Protein AF-A0A2S0K0D0-F1 (afdb_monomer)

Secondary structure (DSSP, 8-state):
-HHHHHHHHHHHHHHHHHHHHHHHHHHHH----------EEEEEESSEEETTTTEEEESS-EEEEPP--SSSEEEEEEEEESTT-EEEEEETT---STT--S-GGGEEEEETTEEEESSS--EE-SPPPPTT-EEEEEEETTTTEEEEEETTEEEEEEES-HHHH--S-EEEEEE--S-TTS-EEEEEE-STTT-SS--TT-EE-------------------------------EEEEETTEEEEE-TTS-EEEEE--TTSTT-SSS---B-GGGPEEP--SS-EEEEEE-SSEEEEEETTS-EEEEE--TT-SS-SS--SS-EEPP-SS-THHHHTT-

Organism: Lysinibacillus sphaericus (NCBI:txid1421)

InterPro domains:
  IPR000408 Regulator of chromosome condensation, RCC1 [PF00415] (250-273)
  IPR000408 Regulator of chromosome condensation, RCC1 [PS50012] (251-302)
  IPR001870 B30.2/SPRY domain [PS50188] (1-188)
  IPR003877 SPRY domain [PF00622] (74-172)
  IPR009091 Regulator of chromosome condensation 1/beta-lactamase-inhibitor protein II [G3DSA:2.130.10.30] (212-336)
  IPR009091 Regulator of chromosome condensation 1/beta-lactamase-inhibitor protein II [SSF50985] (233-313)
  IPR013320 Concanavalin A-like lectin/glucanase domain superfamily [SSF49899] (34-165)
  IPR043136 B30.2/SPRY domain superfamily [G3DSA:2.60.120.920] (34-211)
  IPR051553 Ran GTPase-activating [PTHR45982] (217-313)

Foldseek 3Di:
DVVVVVVVVVVVVVVVVVVVVVVVVVVVVPPPPPFPDWAFDPVPADFDADDRRQKTKFAAWKTWTPAFALAFKAKKKKQKDAQFKKKWKFFPPFDTDAADRVCFLGIWIDGQQWIDTSVDHIDRQGHGDDSLWMKMWIAHSHQLWIWIAILLHTSDTPDSPNCVSYVHGMTIMMAGHNGRVGMIMMGMDQDPVRDANQDPRHHRTHHPPPDPDDDDDDDDDDDDDDDDDDDPFDWDWDDEQQKIWIQTSQQWIKIAGAQCFLQRQRQDRDHGDPVRIGIADDPARFPDWDDDHFKIWTQGPVRWIWMAGHCPVVPQHPDHHNHTDTRDDPDDCVVVVVPD

Sequence (340 aa):
MKNIIKAFLVLTIVLLSFNINIFNNIEAKAATVEQQKITFDPTQGNLSLTNENMTVSGGNGIRILNSFKQTGKWYVEFKMELSHSRIGLAQEGITFGVGHSTNKDNFWFYKNGTIGGGALPGRKYSDPIKDTDIVGMLLDLDEGKVEFSINGVSQGVVTTELKSLFTKQIYIYAGGGSSSSNTSRVTAYVDREELNYLPEGYSPLSENDNNTGGGEAGGGEPGNGDSEGGSTNKVKLFSGNNALYKLDENGNVFAWGNNSYGQLGLGDTENRSLSTKGKVAIFEPVSDLIIGERFVIALCKSGNVYAWGDNTSKLFSDSGGIIPIPIQFDEGIGAIIKAE

Mean predicted aligned error: 16.66 Å

pLDDT: mean 76.37, std 19.63, range [25.22, 98.31]

Nearest PDB structures (foldseek):
  8ux1-assembly1_L  TM=7.850E-01  e=1.268E-05  Homo sapiens
  7m6a-assembly1_A  TM=6.681E-01  e=1.247E-06  Oryctolagus cuniculus
  8vjj-assembly1_C  TM=5.678E-01  e=2.027E-06  Mus musculus
  1i2m-assembly2_D  TM=3.385E-01  e=4.803E-06  Homo sapiens
  3mvd-assembly1_K  TM=3.196E-01  e=2.027E-06  Drosophila melanogaster

Radius of gyration: 25.52 Å; Cα contacts (8 Å, |Δi|>4): 746; chains: 1; bounding box: 91×48×59 Å

Solvent-accessible surface area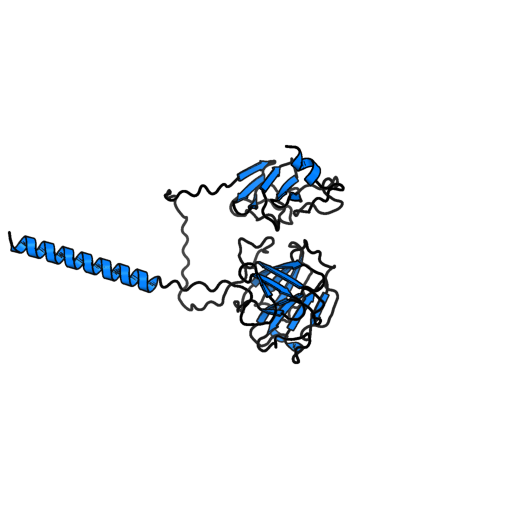 (backbone atoms only — not comparable to full-atom values): 18701 Å² total; per-residue (Å²): 110,74,67,59,55,50,51,51,52,50,52,52,50,52,53,53,54,51,50,51,55,49,50,52,51,47,53,66,67,58,59,70,76,72,74,80,72,86,29,42,35,89,86,47,48,74,48,49,67,40,76,91,30,32,27,41,35,40,23,42,21,34,32,32,40,50,79,48,46,85,59,49,41,32,32,39,36,29,41,44,30,59,95,36,21,32,37,35,46,34,28,72,87,65,63,72,48,64,65,57,47,94,60,42,50,41,27,33,36,42,40,67,22,29,34,26,49,52,52,35,76,72,42,83,59,50,72,71,68,50,67,86,39,37,40,32,43,42,38,31,50,74,69,17,31,35,32,41,20,53,67,63,43,74,54,55,78,76,44,63,52,46,64,79,56,40,90,54,61,66,33,49,34,38,30,26,40,64,39,68,89,35,51,13,31,36,33,58,34,45,49,71,90,68,44,54,57,79,52,88,91,47,38,50,58,49,63,58,81,90,64,94,73,81,90,79,90,79,88,78,85,86,79,89,82,86,89,88,81,94,68,84,76,63,63,48,77,49,72,43,68,70,23,39,36,39,35,42,78,78,18,50,41,32,24,27,27,49,9,86,49,7,41,46,16,69,63,47,51,70,64,28,47,84,94,60,49,43,45,35,60,63,100,55,41,40,71,48,77,47,72,44,80,48,27,34,37,38,37,27,73,88,70,54,38,30,35,22,4,61,33,91,82,42,78,75,42,97,71,77,17,28,35,56,38,78,51,84,63,102,59,68,62,72,68,67,70,67,74,118

Structure (mmCIF, N/CA/C/O backbone):
data_AF-A0A2S0K0D0-F1
#
_entry.id   AF-A0A2S0K0D0-F1
#
loop_
_atom_site.group_PDB
_atom_site.id
_atom_site.type_symbol
_atom_site.label_atom_id
_atom_site.label_alt_id
_atom_site.label_comp_id
_atom_site.label_asym_id
_atom_site.label_entity_id
_atom_site.label_seq_id
_atom_site.pdbx_PDB_ins_code
_atom_site.Cartn_x
_atom_site.Cartn_y
_atom_site.Cartn_z
_atom_site.occupancy
_atom_site.B_iso_or_equiv
_atom_site.auth_seq_id
_atom_site.auth_comp_id
_atom_site.auth_asym_id
_atom_site.auth_atom_id
_atom_site.pdbx_PDB_model_num
ATOM 1 N N . MET A 1 1 ? -66.878 28.202 -22.269 1.00 50.03 1 MET A N 1
ATOM 2 C CA . MET A 1 1 ? -65.494 28.735 -22.246 1.00 50.03 1 MET A CA 1
ATOM 3 C C . MET A 1 1 ? -64.912 28.878 -20.834 1.00 50.03 1 MET A C 1
ATOM 5 O O . MET A 1 1 ? -63.910 28.233 -20.566 1.00 50.03 1 MET A O 1
ATOM 9 N N . LYS A 1 2 ? -65.542 29.611 -19.894 1.00 47.84 2 LYS A N 1
ATOM 10 C CA . LYS A 1 2 ? -65.021 29.790 -18.513 1.00 47.84 2 LYS A CA 1
ATOM 11 C C . LYS A 1 2 ? -64.751 28.487 -17.729 1.00 47.84 2 LYS A C 1
ATOM 13 O O . LYS A 1 2 ? -63.775 28.428 -16.991 1.00 47.84 2 LYS A O 1
ATOM 18 N N . ASN A 1 3 ? -65.563 27.441 -17.911 1.00 48.88 3 ASN A N 1
ATOM 19 C CA . ASN A 1 3 ? -65.385 26.170 -17.186 1.00 48.88 3 ASN A CA 1
ATOM 20 C C . ASN A 1 3 ? -64.226 25.314 -17.726 1.00 48.88 3 ASN A C 1
ATOM 22 O O . ASN A 1 3 ? -63.577 24.625 -16.950 1.00 48.88 3 ASN A O 1
ATOM 26 N N . ILE A 1 4 ? -63.920 25.411 -19.024 1.00 50.66 4 ILE A N 1
ATOM 27 C CA . ILE A 1 4 ? -62.790 24.697 -19.644 1.00 50.66 4 ILE A CA 1
ATOM 28 C C . ILE A 1 4 ? -61.468 25.324 -19.191 1.00 50.66 4 ILE A C 1
ATOM 30 O O . ILE A 1 4 ? -60.546 24.609 -18.824 1.00 50.66 4 ILE A O 1
ATOM 34 N N . ILE A 1 5 ? -61.407 26.658 -19.113 1.00 54.75 5 ILE A N 1
ATOM 35 C CA . ILE A 1 5 ? -60.220 27.376 -18.626 1.00 54.75 5 ILE A CA 1
ATOM 36 C C . ILE A 1 5 ? -59.959 27.061 -17.145 1.00 54.75 5 ILE A C 1
ATOM 38 O O . ILE A 1 5 ? -58.815 26.835 -16.769 1.00 54.75 5 ILE A O 1
ATOM 42 N N . LYS A 1 6 ? -61.005 26.968 -16.308 1.00 51.16 6 LYS A N 1
ATOM 43 C CA . LYS A 1 6 ? -60.857 26.545 -14.903 1.00 51.16 6 LYS A CA 1
ATOM 44 C C . LYS A 1 6 ? -60.364 25.103 -14.771 1.00 51.16 6 LYS A C 1
ATOM 46 O O . LYS A 1 6 ? -59.488 24.855 -13.954 1.00 51.16 6 LYS A O 1
ATOM 51 N N . ALA A 1 7 ? -60.890 24.176 -15.573 1.00 52.09 7 ALA A N 1
ATOM 52 C CA . ALA A 1 7 ? -60.436 22.785 -15.565 1.00 52.09 7 ALA A CA 1
ATOM 53 C C . ALA A 1 7 ? -58.966 22.662 -16.002 1.00 52.09 7 ALA A C 1
ATOM 55 O O . ALA A 1 7 ? -58.204 21.934 -15.373 1.00 52.09 7 ALA A O 1
ATOM 56 N N . PHE A 1 8 ? -58.553 23.433 -17.013 1.00 53.75 8 PHE A N 1
ATOM 57 C CA . PHE A 1 8 ? -57.164 23.467 -17.467 1.00 53.75 8 PHE A CA 1
ATOM 58 C C . PHE A 1 8 ? -56.236 24.043 -16.391 1.00 53.75 8 PHE A C 1
ATOM 60 O O . PHE A 1 8 ? -55.212 23.446 -16.092 1.00 53.75 8 PHE A O 1
ATOM 67 N N . LEU A 1 9 ? -56.629 25.142 -15.735 1.00 55.34 9 LEU A N 1
ATOM 68 C CA . LEU A 1 9 ? -55.828 25.764 -14.675 1.00 55.34 9 LEU A CA 1
ATOM 69 C C . LEU A 1 9 ? -55.650 24.839 -13.459 1.00 55.34 9 LEU A C 1
ATOM 71 O O . LEU A 1 9 ? -54.559 24.754 -12.905 1.00 55.34 9 LEU A O 1
ATOM 75 N N . VAL A 1 10 ? -56.710 24.125 -13.062 1.00 62.41 10 VAL A N 1
ATOM 76 C CA . VAL A 1 10 ? -56.653 23.149 -11.962 1.00 62.41 10 VAL A CA 1
ATOM 77 C C . VAL A 1 10 ? -55.743 21.978 -12.330 1.00 62.41 10 VAL A C 1
ATOM 79 O O . VAL A 1 10 ? -54.920 21.584 -11.511 1.00 62.41 10 VAL A O 1
ATOM 82 N N . LEU A 1 11 ? -55.820 21.469 -13.564 1.00 49.16 11 LEU A N 1
ATOM 83 C CA . LEU A 1 11 ? -54.949 20.388 -14.025 1.00 49.16 11 LEU A CA 1
ATOM 84 C C . LEU A 1 11 ? -53.472 20.816 -14.048 1.00 49.16 11 LEU A C 1
ATOM 86 O O . LEU A 1 11 ? -52.617 20.064 -13.587 1.00 49.16 11 LEU A O 1
ATOM 90 N N . THR A 1 12 ? -53.166 22.040 -14.492 1.00 54.00 12 THR A N 1
ATOM 91 C CA . THR A 1 12 ? -51.793 22.570 -14.485 1.00 54.00 12 THR A CA 1
ATOM 92 C C . THR A 1 12 ? -51.256 22.748 -13.063 1.00 54.00 12 THR A C 1
ATOM 94 O O . THR A 1 12 ? -50.108 22.404 -12.799 1.00 54.00 12 THR A O 1
ATOM 97 N N . ILE A 1 13 ? -52.081 23.229 -12.125 1.00 58.53 13 ILE A N 1
ATOM 98 C CA . ILE A 1 13 ? -51.692 23.385 -10.712 1.00 58.53 13 ILE A CA 1
ATOM 99 C C . ILE A 1 13 ? -51.463 22.019 -10.050 1.00 58.53 13 ILE A C 1
ATOM 101 O O . ILE A 1 13 ? -50.498 21.864 -9.302 1.00 58.53 13 ILE A O 1
ATOM 105 N N . VAL A 1 14 ? -52.295 21.015 -10.347 1.00 58.94 14 VAL A N 1
ATOM 106 C CA . VAL A 1 14 ? -52.123 19.641 -9.841 1.00 58.94 14 VAL A CA 1
ATOM 107 C C . VAL A 1 14 ? -50.844 19.008 -10.396 1.00 58.94 14 VAL A C 1
ATOM 109 O O . VAL A 1 14 ? -50.095 18.405 -9.637 1.00 58.94 14 VAL A O 1
ATOM 112 N N . LEU A 1 15 ? -50.534 19.204 -11.681 1.00 47.53 15 LEU A N 1
ATOM 113 C CA . LEU A 1 15 ? -49.294 18.705 -12.290 1.00 47.53 15 LEU A CA 1
ATOM 114 C C . LEU A 1 15 ? -48.041 19.403 -11.730 1.00 47.53 15 LEU A C 1
ATOM 116 O O . LEU A 1 15 ? -47.041 18.742 -11.458 1.00 47.53 15 LEU A O 1
ATOM 120 N N . LEU A 1 16 ? -48.102 20.718 -11.490 1.00 47.12 16 LEU A N 1
ATOM 121 C CA . LEU A 1 16 ? -47.018 21.474 -10.848 1.00 47.12 16 LEU A CA 1
ATOM 122 C C . LEU A 1 16 ? -46.787 21.026 -9.398 1.00 47.12 16 LEU A C 1
ATOM 124 O O . LEU A 1 16 ? -45.644 20.847 -8.988 1.00 47.12 16 LEU A O 1
ATOM 128 N N . SER A 1 17 ? -47.853 20.789 -8.631 1.00 48.53 17 SER A N 1
ATOM 129 C CA . SER A 1 17 ? -47.747 20.330 -7.237 1.00 48.53 17 SER A CA 1
ATOM 130 C C . SER A 1 17 ? -47.323 18.861 -7.112 1.00 48.53 17 SER A C 1
ATOM 132 O O . SER A 1 17 ? -46.605 18.524 -6.171 1.00 48.53 17 SER A O 1
ATOM 134 N N . PHE A 1 18 ? -47.664 18.002 -8.082 1.00 46.75 18 PHE A N 1
ATOM 135 C CA . PHE A 1 18 ? -47.116 16.643 -8.174 1.00 46.75 18 PHE A CA 1
ATOM 136 C C . PHE A 1 18 ? -45.610 16.656 -8.463 1.00 46.75 18 PHE A C 1
ATOM 138 O O . PHE A 1 18 ? -44.858 15.951 -7.796 1.00 46.75 18 PHE A O 1
ATOM 145 N N . ASN A 1 19 ? -45.158 17.504 -9.393 1.00 44.81 19 ASN A N 1
ATOM 146 C CA . ASN A 1 19 ? -43.735 17.645 -9.702 1.00 44.81 19 ASN A CA 1
ATOM 147 C C . ASN A 1 19 ? -42.936 18.187 -8.510 1.00 44.81 19 ASN A C 1
ATOM 149 O O . ASN A 1 19 ? -41.884 17.643 -8.202 1.00 44.81 19 ASN A O 1
ATOM 153 N N . ILE A 1 20 ? -43.450 19.181 -7.778 1.00 51.47 20 ILE A N 1
ATOM 154 C CA . ILE A 1 20 ? -42.775 19.711 -6.578 1.00 51.47 20 ILE A CA 1
ATOM 155 C C . ILE A 1 20 ? -42.662 18.642 -5.478 1.00 51.47 20 ILE A C 1
ATOM 157 O O . ILE A 1 20 ? -41.619 18.531 -4.845 1.00 51.47 20 ILE A O 1
ATOM 161 N N . ASN A 1 21 ? -43.685 17.804 -5.272 1.00 46.78 21 ASN A N 1
ATOM 162 C CA . ASN A 1 21 ? -43.611 16.704 -4.299 1.00 46.78 21 ASN A CA 1
ATOM 163 C C . ASN A 1 21 ? -42.664 15.575 -4.723 1.00 46.78 21 ASN A C 1
ATOM 165 O O . ASN A 1 21 ? -42.081 14.917 -3.862 1.00 46.78 21 ASN A O 1
ATOM 169 N N . ILE A 1 22 ? -42.506 15.337 -6.027 1.00 48.97 22 ILE A N 1
ATOM 170 C CA . ILE A 1 22 ? -41.512 14.396 -6.553 1.00 48.97 22 ILE A CA 1
ATOM 171 C C . ILE A 1 22 ? -40.105 14.970 -6.359 1.00 48.97 22 ILE A C 1
ATOM 173 O O . ILE A 1 22 ? -39.256 14.270 -5.824 1.00 48.97 22 ILE A O 1
ATOM 177 N N . PHE A 1 23 ? -39.876 16.245 -6.686 1.00 43.16 23 PHE A N 1
ATOM 178 C CA . PHE A 1 23 ? -38.587 16.912 -6.468 1.00 43.16 23 PHE A CA 1
ATOM 179 C C . PHE A 1 23 ? -38.209 16.987 -4.986 1.00 43.16 23 PHE A C 1
ATOM 181 O O . PHE A 1 23 ? -37.100 16.605 -4.638 1.00 43.16 23 PHE A O 1
ATOM 188 N N . ASN A 1 24 ? -39.138 17.341 -4.096 1.00 44.88 24 ASN A N 1
ATOM 189 C CA . ASN A 1 24 ? -38.874 17.359 -2.655 1.00 44.88 24 ASN A CA 1
ATOM 190 C C . ASN A 1 24 ? -38.632 15.951 -2.085 1.00 44.88 24 ASN A C 1
ATOM 192 O O . ASN A 1 24 ? -37.839 15.801 -1.163 1.00 44.88 24 ASN A O 1
ATOM 196 N N . ASN A 1 25 ? -39.274 14.903 -2.622 1.00 45.81 25 ASN A N 1
ATOM 197 C CA . ASN A 1 25 ? -38.973 13.518 -2.233 1.00 45.81 25 ASN A CA 1
ATOM 198 C C . ASN A 1 25 ? -37.649 13.011 -2.816 1.00 45.81 25 ASN A C 1
ATOM 200 O O . ASN A 1 25 ? -37.027 12.146 -2.206 1.00 45.81 25 ASN A O 1
ATOM 204 N N . ILE A 1 26 ? -37.222 13.521 -3.974 1.00 43.88 26 ILE A N 1
ATOM 205 C CA . ILE A 1 26 ? -35.909 13.230 -4.556 1.00 43.88 26 ILE A CA 1
ATOM 206 C C . ILE A 1 26 ? -34.822 13.952 -3.758 1.00 43.88 26 ILE A C 1
ATOM 208 O O . ILE A 1 26 ? -33.859 13.301 -3.393 1.00 43.88 26 ILE A O 1
ATOM 212 N N . GLU A 1 27 ? -34.995 15.225 -3.390 1.00 43.28 27 GLU A N 1
ATOM 213 C CA . GLU A 1 27 ? -34.057 15.953 -2.519 1.00 43.28 27 GLU A CA 1
ATOM 214 C C . GLU A 1 27 ? -34.029 15.384 -1.091 1.00 43.28 27 GLU A C 1
ATOM 216 O O . GLU A 1 27 ? -32.958 15.264 -0.505 1.00 43.28 27 GLU A O 1
ATOM 221 N N . ALA A 1 28 ? -35.164 14.926 -0.547 1.00 41.59 28 ALA A N 1
ATOM 222 C CA . ALA A 1 28 ? -35.204 14.257 0.758 1.00 41.59 28 ALA A CA 1
ATOM 223 C C . ALA A 1 28 ? -34.639 12.821 0.731 1.00 41.59 28 ALA A C 1
ATOM 225 O O . ALA A 1 28 ? -34.154 12.344 1.756 1.00 41.59 28 ALA A O 1
ATOM 226 N N . LYS A 1 29 ? -34.665 12.127 -0.420 1.00 38.72 29 LYS A N 1
ATOM 227 C CA . LYS A 1 29 ? -33.938 10.855 -0.636 1.00 38.72 29 LYS A CA 1
ATOM 228 C C . LYS A 1 29 ? -32.487 11.048 -1.082 1.00 38.72 29 LYS A C 1
ATOM 230 O O . LYS A 1 29 ? -31.706 10.111 -0.966 1.00 38.72 29 LYS A O 1
ATOM 235 N N . ALA A 1 30 ? -32.134 12.238 -1.554 1.00 36.38 30 ALA A N 1
ATOM 236 C CA . ALA A 1 30 ? -30.781 12.684 -1.861 1.00 36.38 30 ALA A CA 1
ATOM 237 C C . ALA A 1 30 ? -30.193 13.520 -0.714 1.00 36.38 30 ALA A C 1
ATOM 239 O O . ALA A 1 30 ? -29.296 14.333 -0.925 1.00 36.38 30 ALA A O 1
ATOM 240 N N . ALA A 1 31 ? -30.643 13.279 0.524 1.00 37.53 31 ALA A N 1
ATOM 241 C CA . ALA A 1 31 ? -29.746 13.394 1.660 1.00 37.53 31 ALA A CA 1
ATOM 242 C C . ALA A 1 31 ? -28.672 12.321 1.457 1.00 37.53 31 ALA A C 1
ATOM 244 O O . ALA A 1 31 ? -28.837 11.168 1.854 1.00 37.53 31 ALA A O 1
ATOM 245 N N . THR A 1 32 ? -27.629 12.692 0.718 1.00 37.09 32 THR A N 1
ATOM 246 C CA . THR A 1 32 ? -26.439 11.894 0.472 1.00 37.09 32 THR A CA 1
ATOM 247 C C . THR A 1 32 ? -25.970 11.381 1.825 1.00 37.09 32 THR A C 1
ATOM 249 O O . THR A 1 32 ? -25.510 12.156 2.662 1.00 37.09 32 THR A O 1
ATOM 252 N N . VAL A 1 33 ? -26.136 10.082 2.076 1.00 40.84 33 VAL A N 1
ATOM 253 C CA . VAL A 1 33 ? -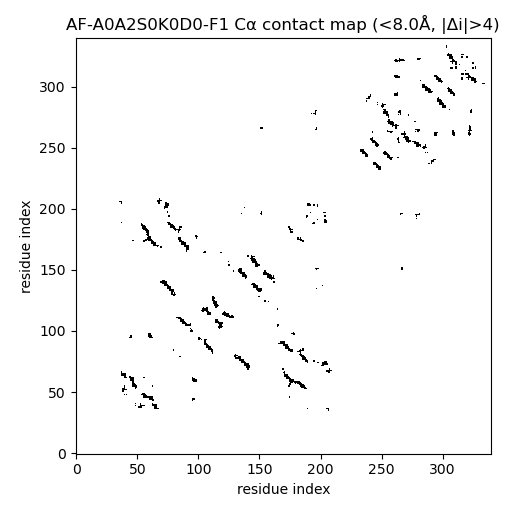25.307 9.414 3.072 1.00 40.84 33 VAL A CA 1
ATOM 254 C C . VAL A 1 33 ? -23.915 9.523 2.480 1.00 40.84 33 VAL A C 1
ATOM 256 O O . VAL A 1 33 ? -23.586 8.812 1.534 1.00 40.84 33 VAL A O 1
ATOM 259 N N . GLU A 1 34 ? -23.170 10.532 2.919 1.00 41.94 34 GLU A N 1
ATOM 260 C CA . GLU A 1 34 ? -21.769 10.695 2.576 1.00 41.94 34 GLU A CA 1
ATOM 261 C C . GLU A 1 34 ? -21.095 9.391 3.005 1.00 41.94 34 GLU A C 1
ATOM 263 O O . GLU A 1 34 ? -21.041 9.073 4.194 1.00 41.94 34 GLU A O 1
ATOM 268 N N . GLN A 1 35 ? -20.733 8.567 2.021 1.00 49.47 35 GLN A N 1
ATOM 269 C CA . GLN A 1 35 ? -20.056 7.303 2.261 1.00 49.47 35 GLN A CA 1
ATOM 270 C C . GLN A 1 35 ? -18.783 7.642 3.041 1.00 49.47 35 GLN A C 1
ATOM 272 O O . GLN A 1 35 ? -18.028 8.532 2.634 1.00 49.47 35 GLN A O 1
ATOM 277 N N . GLN A 1 36 ? -18.626 7.065 4.230 1.00 60.44 36 GLN A N 1
ATOM 278 C CA . GLN A 1 36 ? -17.673 7.558 5.212 1.00 60.44 36 GLN A CA 1
ATOM 279 C C . GLN A 1 36 ? -16.258 7.105 4.834 1.00 60.44 36 GLN A C 1
ATOM 281 O O . GLN A 1 36 ? -15.747 6.137 5.392 1.00 60.44 36 GLN A O 1
ATOM 286 N N . LYS A 1 37 ? -15.617 7.851 3.920 1.00 76.75 37 LYS A N 1
ATOM 287 C CA . LYS A 1 37 ? -14.270 7.595 3.377 1.00 76.75 37 LYS A CA 1
ATOM 288 C C . LYS A 1 37 ? -13.338 7.008 4.440 1.00 76.75 37 LYS A C 1
ATOM 290 O O . LYS A 1 37 ? -13.192 7.565 5.534 1.00 76.75 37 LYS A O 1
ATOM 295 N N . ILE A 1 38 ? -12.690 5.887 4.120 1.00 88.56 38 ILE A N 1
ATOM 296 C CA . ILE A 1 38 ? -11.718 5.275 5.025 1.00 88.56 38 ILE A CA 1
ATOM 297 C C . ILE A 1 38 ? -10.498 6.184 5.130 1.00 88.56 38 ILE A C 1
ATOM 299 O O . ILE A 1 38 ? -9.754 6.352 4.170 1.00 88.56 38 ILE A O 1
ATOM 303 N N . THR A 1 39 ? -10.281 6.759 6.310 1.00 92.00 39 THR A N 1
ATOM 304 C CA . THR A 1 39 ? -9.125 7.612 6.609 1.00 92.00 39 THR A CA 1
ATOM 305 C C . THR A 1 39 ? -8.604 7.324 8.008 1.00 92.00 39 THR A C 1
ATOM 307 O O . THR A 1 39 ? -9.273 6.669 8.814 1.00 92.00 39 THR A O 1
ATOM 310 N N . PHE A 1 40 ? -7.425 7.850 8.351 1.00 92.00 40 PHE A N 1
ATOM 311 C CA . PHE A 1 40 ? -7.005 7.861 9.749 1.00 92.00 40 PHE A CA 1
ATOM 312 C C . PHE A 1 40 ? -7.954 8.738 10.570 1.00 92.00 40 PHE A C 1
ATOM 314 O O . PHE A 1 40 ? -8.263 9.865 10.182 1.00 92.00 40 PHE A O 1
ATOM 321 N N . ASP A 1 41 ? -8.427 8.213 11.698 1.00 87.94 41 ASP A N 1
ATOM 322 C CA . ASP A 1 41 ? -9.403 8.886 12.549 1.00 87.94 41 ASP A CA 1
ATOM 323 C C . ASP A 1 41 ? -8.739 10.080 13.272 1.00 87.94 41 ASP A C 1
ATOM 325 O O . ASP A 1 41 ? -7.817 9.889 14.080 1.00 87.94 41 ASP A O 1
ATOM 329 N N . PRO A 1 42 ? -9.182 11.328 13.020 1.00 86.50 42 PRO A N 1
ATOM 330 C CA . PRO A 1 42 ? -8.608 12.511 13.659 1.00 86.50 42 PRO A CA 1
ATOM 331 C C . PRO A 1 42 ? -8.891 12.577 15.166 1.00 86.50 42 PRO A C 1
ATOM 333 O O . PRO A 1 42 ? -8.171 13.261 15.897 1.00 86.50 42 PRO A O 1
ATOM 336 N N . THR A 1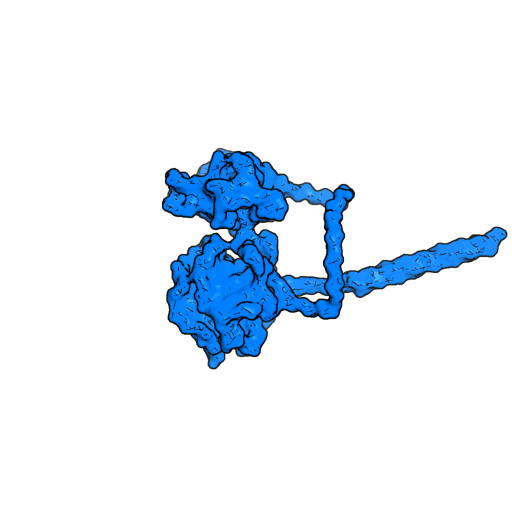 43 ? -9.903 11.855 15.648 1.00 83.25 43 THR A N 1
ATOM 337 C CA . THR A 1 43 ? -10.313 11.821 17.057 1.00 83.25 43 THR A CA 1
ATOM 338 C C . THR A 1 43 ? -9.585 10.748 17.868 1.00 83.25 43 THR A C 1
ATOM 340 O O . THR A 1 43 ? -9.496 10.865 19.089 1.00 83.25 43 THR A O 1
ATOM 343 N N . GLN A 1 44 ? -9.010 9.732 17.214 1.00 78.06 44 GLN A N 1
ATOM 344 C CA . GLN A 1 44 ? -8.345 8.601 17.872 1.00 78.06 44 GLN A CA 1
ATOM 345 C C . GLN A 1 44 ? -6.837 8.638 17.620 1.00 78.06 44 GLN A C 1
ATOM 347 O O . GLN A 1 44 ? -6.378 8.511 16.487 1.00 78.06 44 GLN A O 1
ATOM 352 N N . GLY A 1 45 ? -6.037 8.835 18.670 1.00 77.50 45 GLY A N 1
ATOM 353 C CA . GLY A 1 45 ? -4.577 8.946 18.570 1.00 77.50 45 GLY A CA 1
ATOM 354 C C . GLY A 1 45 ? -4.018 10.326 18.926 1.00 77.50 45 GLY A C 1
ATOM 355 O O . GLY A 1 45 ? -4.739 11.227 19.354 1.00 77.50 45 GLY A O 1
ATOM 356 N N . ASN A 1 46 ? -2.719 10.515 18.696 1.00 80.12 46 ASN A N 1
ATOM 357 C CA . ASN A 1 46 ? -2.010 11.752 19.053 1.00 80.12 46 ASN A CA 1
ATOM 358 C C . ASN A 1 46 ? -1.016 12.257 17.987 1.00 80.12 46 ASN A C 1
ATOM 360 O O . ASN A 1 46 ? -0.349 13.262 18.217 1.00 80.12 46 ASN A O 1
ATOM 364 N N . LEU A 1 47 ? -0.895 11.577 16.842 1.00 87.19 47 LEU A N 1
ATOM 365 C CA . LEU A 1 47 ? 0.015 11.978 15.760 1.00 87.19 47 LEU A CA 1
ATOM 366 C C . LEU A 1 47 ? -0.633 12.962 14.778 1.00 87.19 47 LEU A C 1
ATOM 368 O O . LEU A 1 47 ? -1.855 13.025 14.664 1.00 87.19 47 LEU A O 1
ATOM 372 N N . SER A 1 48 ? 0.171 13.735 14.057 1.00 90.88 48 SER A N 1
ATOM 373 C CA . SER A 1 48 ? -0.328 14.699 13.074 1.00 90.88 48 SER A CA 1
ATOM 374 C C . SER A 1 48 ? -0.889 13.992 11.842 1.00 90.88 48 SER A C 1
ATOM 376 O O . SER A 1 48 ? -0.349 12.967 11.422 1.00 90.88 48 SER A O 1
ATOM 378 N N . LEU A 1 49 ? -1.940 14.568 11.255 1.00 92.31 49 LEU A N 1
ATOM 379 C CA . LEU A 1 49 ? -2.577 14.092 10.029 1.00 92.31 49 LEU A CA 1
ATOM 380 C C . LEU A 1 49 ? -2.433 15.131 8.913 1.00 92.31 49 LEU A C 1
ATOM 382 O O . LEU A 1 49 ? -2.645 16.321 9.136 1.00 92.31 49 LEU A O 1
ATOM 386 N N . THR A 1 50 ? -2.066 14.678 7.717 1.00 89.69 50 THR A N 1
ATOM 387 C CA . THR A 1 50 ? -2.042 15.479 6.482 1.00 89.69 50 THR A CA 1
ATOM 388 C C . THR A 1 50 ? -2.612 14.662 5.323 1.00 89.69 50 THR A C 1
ATOM 390 O O . THR A 1 50 ? -2.957 13.496 5.513 1.00 89.69 50 THR A O 1
ATOM 393 N N . ASN A 1 51 ? -2.686 15.254 4.124 1.00 86.25 51 ASN A N 1
ATOM 394 C CA . ASN A 1 51 ? -3.192 14.592 2.914 1.00 86.25 51 ASN A CA 1
ATOM 395 C C . ASN A 1 51 ? -4.595 14.000 3.130 1.00 86.25 51 ASN A C 1
ATOM 397 O O . ASN A 1 51 ? -4.766 12.790 3.074 1.00 86.25 51 ASN A O 1
ATOM 401 N N . GLU A 1 52 ? -5.561 14.845 3.511 1.00 87.56 52 GLU A N 1
ATOM 402 C CA . GLU A 1 52 ? -6.941 14.412 3.802 1.00 87.56 52 GLU A CA 1
ATOM 403 C C . GLU A 1 52 ? -7.030 13.276 4.836 1.00 87.56 52 GLU A C 1
ATOM 405 O O . GLU A 1 52 ? -7.833 12.359 4.715 1.00 87.56 52 GLU A O 1
ATOM 410 N N . ASN A 1 53 ? -6.182 13.328 5.867 1.00 91.38 53 ASN A N 1
ATOM 411 C CA . ASN A 1 53 ? -6.074 12.294 6.897 1.00 91.38 53 ASN A CA 1
ATOM 412 C C . ASN A 1 53 ? -5.581 10.928 6.386 1.00 91.38 53 ASN A C 1
ATOM 414 O O . ASN A 1 53 ? -5.811 9.920 7.048 1.00 91.38 53 ASN A O 1
ATOM 418 N N . MET A 1 54 ? -4.856 10.881 5.265 1.00 94.38 54 MET A N 1
ATOM 419 C CA . MET A 1 54 ? -4.218 9.659 4.751 1.00 94.38 54 MET A CA 1
ATOM 420 C C . MET A 1 54 ? -2.734 9.549 5.102 1.00 94.38 54 MET A C 1
ATOM 422 O O . MET A 1 54 ? -2.155 8.472 4.974 1.00 94.38 54 MET A O 1
ATOM 426 N N . THR A 1 55 ? -2.110 10.625 5.590 1.00 95.06 55 THR A N 1
ATOM 427 C CA . THR A 1 55 ? -0.714 10.614 6.049 1.00 95.06 55 THR A CA 1
ATOM 428 C C . THR A 1 55 ? -0.628 10.883 7.545 1.00 95.06 55 THR A C 1
ATOM 430 O O . THR A 1 55 ? -1.045 11.937 8.020 1.00 95.06 55 THR A O 1
ATOM 433 N N . VAL A 1 56 ? -0.011 9.959 8.278 1.00 93.75 56 VAL A N 1
ATOM 434 C CA . VAL A 1 56 ? 0.302 10.064 9.707 1.00 93.75 56 VAL A CA 1
ATOM 435 C C . VAL A 1 56 ? 1.759 10.465 9.869 1.00 93.75 56 VAL A C 1
ATOM 437 O O . VAL A 1 56 ? 2.634 9.854 9.260 1.00 93.75 56 VAL A O 1
ATOM 440 N N . SER A 1 57 ? 2.052 11.451 10.718 1.00 92.62 57 SER A N 1
ATOM 441 C CA . SER A 1 57 ? 3.434 11.820 11.042 1.00 92.62 57 SER A CA 1
ATOM 442 C C . SER A 1 57 ? 3.632 12.240 12.497 1.00 92.62 57 SER A C 1
ATOM 444 O O . SER A 1 57 ? 2.742 12.798 13.139 1.00 92.62 57 SER A O 1
ATOM 446 N N . GLY A 1 58 ? 4.823 11.973 13.032 1.00 87.81 58 GLY A N 1
ATOM 447 C CA . GLY A 1 58 ? 5.224 12.425 14.363 1.00 87.81 58 GLY A CA 1
ATOM 448 C C . GLY A 1 58 ? 6.118 11.438 15.106 1.00 87.81 58 GLY A C 1
ATOM 449 O O . GLY A 1 58 ? 6.586 10.452 14.540 1.00 87.81 58 GLY A O 1
ATOM 450 N N . GLY A 1 59 ? 6.389 11.755 16.373 1.00 82.94 59 GLY A N 1
ATOM 451 C CA . GLY A 1 59 ? 7.329 11.022 17.217 1.00 82.94 59 GLY A CA 1
ATOM 452 C C . GLY A 1 59 ? 6.750 9.724 17.787 1.00 82.94 59 GLY A C 1
ATOM 453 O O . GLY A 1 59 ? 6.870 8.637 17.229 1.00 82.94 59 GLY A O 1
ATOM 454 N N . ASN A 1 60 ? 6.100 9.861 18.942 1.00 83.31 60 ASN A N 1
ATOM 455 C CA . ASN A 1 60 ? 5.560 8.744 19.704 1.00 83.31 60 ASN A CA 1
ATOM 456 C C . ASN A 1 60 ? 4.038 8.717 19.646 1.00 83.31 60 ASN A C 1
ATOM 458 O O . ASN A 1 60 ? 3.395 9.694 20.036 1.00 83.31 60 ASN A O 1
ATOM 462 N N . GLY A 1 61 ? 3.475 7.600 19.199 1.00 82.69 61 GLY A N 1
ATOM 463 C CA . GLY A 1 61 ? 2.036 7.445 19.073 1.00 82.69 61 GLY A CA 1
ATOM 464 C C . GLY A 1 61 ? 1.627 6.623 17.868 1.00 82.69 61 GLY A C 1
ATOM 465 O O . GLY A 1 61 ? 2.469 6.156 17.100 1.00 82.69 61 GLY A O 1
ATOM 466 N N . ILE A 1 62 ? 0.317 6.484 17.705 1.00 86.69 62 ILE A N 1
ATOM 467 C CA . ILE A 1 62 ? -0.311 5.871 16.537 1.00 86.69 62 ILE A CA 1
ATOM 468 C C . ILE A 1 62 ? -1.584 6.638 16.171 1.00 86.69 62 ILE A C 1
ATOM 470 O O . ILE A 1 62 ? -2.124 7.400 16.979 1.00 86.69 62 ILE A O 1
ATOM 474 N N . ARG A 1 63 ? -2.063 6.394 14.958 1.00 89.94 63 ARG A N 1
ATOM 475 C CA . ARG A 1 63 ? -3.417 6.680 14.482 1.00 89.94 63 ARG A CA 1
ATOM 476 C C . ARG A 1 63 ? -3.996 5.391 13.925 1.00 89.94 63 ARG A C 1
ATOM 478 O O . ARG A 1 63 ? -3.260 4.613 13.318 1.00 89.94 63 ARG A O 1
ATOM 485 N N . ILE A 1 64 ? -5.287 5.176 14.125 1.00 90.44 64 ILE A N 1
ATOM 486 C CA . ILE A 1 64 ? -6.021 4.059 13.524 1.00 90.44 64 ILE A CA 1
ATOM 487 C C . ILE A 1 64 ? -6.799 4.557 12.314 1.00 90.44 64 ILE A C 1
ATOM 489 O O . ILE A 1 64 ? -7.272 5.692 12.320 1.00 90.44 64 ILE A O 1
ATOM 493 N N . LEU A 1 65 ? -6.917 3.726 11.283 1.00 90.62 65 LEU A N 1
ATOM 494 C CA . LEU A 1 65 ? -7.970 3.910 10.293 1.00 90.62 65 LEU A CA 1
ATOM 495 C C . LEU A 1 65 ? -9.327 3.761 10.994 1.00 90.62 65 LEU A C 1
ATOM 497 O O . LEU A 1 65 ? -9.450 3.002 11.965 1.00 90.62 65 LEU A O 1
ATOM 501 N N . ASN A 1 66 ? -10.333 4.489 10.514 1.00 83.94 66 ASN A N 1
ATOM 502 C CA . ASN A 1 66 ? -11.715 4.261 10.929 1.00 83.94 66 ASN A CA 1
ATOM 503 C C . ASN A 1 66 ? -12.147 2.803 10.639 1.00 83.94 66 ASN A C 1
ATOM 505 O O . ASN A 1 66 ? -11.455 2.029 9.971 1.00 83.94 66 ASN A O 1
ATOM 509 N N . SER A 1 67 ? -13.256 2.373 11.245 1.00 78.62 67 SER A N 1
ATOM 510 C CA . SER A 1 67 ? -13.670 0.967 11.200 1.00 78.62 67 SER A CA 1
ATOM 511 C C . SER A 1 67 ? -13.929 0.485 9.771 1.00 78.62 67 SER A C 1
ATOM 513 O O . SER A 1 67 ? -14.647 1.135 9.018 1.00 78.62 67 SER A O 1
ATOM 515 N N . PHE A 1 68 ? -13.433 -0.709 9.458 1.00 84.88 68 PHE A N 1
ATOM 516 C CA . PHE A 1 68 ? -13.654 -1.407 8.192 1.00 84.88 68 PHE A CA 1
ATOM 517 C C . PHE A 1 68 ? -14.368 -2.743 8.429 1.00 84.88 68 PHE A C 1
ATOM 519 O O . PHE A 1 68 ? -14.421 -3.237 9.565 1.00 84.88 68 PHE A O 1
ATOM 526 N N . LYS A 1 69 ? -14.888 -3.355 7.361 1.00 85.75 69 LYS A N 1
ATOM 527 C CA . LYS A 1 69 ? -15.614 -4.629 7.432 1.00 85.75 69 LYS A CA 1
ATOM 528 C C . LYS A 1 69 ? -14.757 -5.762 8.005 1.00 85.75 69 LYS A C 1
ATOM 530 O O . LYS A 1 69 ? -13.682 -6.070 7.504 1.00 85.75 69 LYS A O 1
ATOM 535 N N . GLN A 1 70 ? -15.261 -6.425 9.047 1.00 88.69 70 GLN A N 1
ATOM 536 C CA . GLN A 1 70 ? -14.523 -7.446 9.816 1.00 88.69 70 GLN A CA 1
ATOM 537 C C . GLN A 1 70 ? -14.607 -8.879 9.250 1.00 88.69 70 GLN A C 1
ATOM 539 O O . GLN A 1 70 ? -14.324 -9.850 9.947 1.00 88.69 70 GLN A O 1
ATOM 544 N N . THR A 1 71 ? -14.993 -9.022 7.985 1.00 90.00 71 THR A N 1
ATOM 545 C CA . THR A 1 71 ? -15.102 -10.298 7.250 1.00 90.00 71 THR A CA 1
ATOM 546 C C . THR A 1 71 ? -14.615 -10.089 5.822 1.00 90.00 71 THR A C 1
ATOM 548 O O . THR A 1 71 ? -14.769 -8.977 5.317 1.00 90.00 71 THR A O 1
ATOM 551 N N . GLY A 1 72 ? -14.129 -11.123 5.142 1.00 90.25 72 GLY A N 1
ATOM 552 C CA . GLY A 1 72 ? -13.632 -11.030 3.767 1.00 90.25 72 GLY A CA 1
ATOM 553 C C . GLY A 1 72 ? -12.117 -10.846 3.644 1.00 90.25 72 GLY A C 1
ATOM 554 O O . GLY A 1 72 ? -11.374 -10.896 4.630 1.00 90.25 72 GLY A O 1
ATOM 555 N N . LYS A 1 73 ? -11.671 -10.637 2.397 1.00 94.25 73 LYS A N 1
ATOM 556 C CA . LYS A 1 73 ? -10.261 -10.480 2.014 1.00 94.25 73 LYS A CA 1
ATOM 557 C C . LYS A 1 73 ? -9.972 -9.035 1.595 1.00 94.25 73 LYS A C 1
ATOM 559 O O . LYS A 1 73 ? -10.432 -8.587 0.544 1.00 94.25 73 LYS A O 1
ATOM 564 N N . TRP A 1 74 ? -9.197 -8.322 2.408 1.00 95.44 74 TRP A N 1
ATOM 565 C CA . TRP A 1 74 ? -8.915 -6.891 2.275 1.00 95.44 74 TRP A CA 1
ATOM 566 C C . TRP A 1 74 ? -7.448 -6.598 1.990 1.00 95.44 74 TRP A C 1
ATOM 568 O O . TRP A 1 74 ? -6.554 -7.300 2.468 1.00 95.44 74 TRP A O 1
ATOM 578 N N . TYR A 1 75 ? -7.212 -5.527 1.242 1.00 95.81 75 TYR A N 1
ATOM 579 C CA . TYR A 1 75 ? -5.891 -5.039 0.887 1.00 95.81 75 TYR A CA 1
ATOM 580 C C . TYR A 1 75 ? -5.775 -3.533 1.114 1.00 95.81 75 TYR A C 1
ATOM 582 O O . TYR A 1 75 ? -6.701 -2.769 0.835 1.00 95.81 75 TYR A O 1
ATOM 590 N N . VAL A 1 76 ? -4.616 -3.124 1.617 1.00 96.94 76 VAL A N 1
ATOM 591 C CA . VAL A 1 76 ? -4.231 -1.726 1.825 1.00 96.94 76 VAL A CA 1
ATOM 592 C C . VAL A 1 76 ? -2.743 -1.575 1.574 1.00 96.94 76 VAL A C 1
ATOM 594 O O . VAL A 1 76 ? -1.958 -2.454 1.934 1.00 96.94 76 VAL A O 1
ATOM 597 N N . GLU A 1 77 ? -2.348 -0.457 0.980 1.00 97.50 77 GLU A N 1
ATOM 598 C CA . GLU A 1 77 ? -0.946 -0.122 0.755 1.00 97.50 77 GLU A CA 1
ATOM 599 C C . GLU A 1 77 ? -0.483 0.983 1.689 1.00 97.50 77 GLU A C 1
ATOM 601 O O . GLU A 1 77 ? -1.233 1.893 2.037 1.00 97.50 77 GLU A O 1
ATOM 606 N N . PHE A 1 78 ? 0.792 0.924 2.056 1.00 97.44 78 PHE A N 1
ATOM 607 C CA . PHE A 1 78 ? 1.448 1.944 2.848 1.00 97.44 78 PHE A CA 1
ATOM 608 C C . PHE A 1 78 ? 2.763 2.357 2.209 1.00 97.44 78 PHE A C 1
ATOM 610 O O . PHE A 1 78 ? 3.631 1.520 1.960 1.00 97.44 78 PHE A O 1
ATOM 617 N N . LYS A 1 79 ? 2.957 3.666 2.049 1.00 95.69 79 LYS A N 1
ATOM 618 C CA . LYS A 1 79 ? 4.291 4.243 1.891 1.00 95.69 79 LYS A CA 1
ATOM 619 C C . LYS A 1 79 ? 4.843 4.551 3.276 1.00 95.69 79 LYS A C 1
ATOM 621 O O . LYS A 1 79 ? 4.288 5.383 3.996 1.00 95.69 79 LYS A O 1
ATOM 626 N N . MET A 1 80 ? 5.908 3.855 3.659 1.00 93.81 80 MET A N 1
ATOM 627 C CA . MET A 1 80 ? 6.523 3.965 4.981 1.00 93.81 80 MET A CA 1
ATOM 628 C C . MET A 1 80 ? 7.850 4.717 4.878 1.00 93.81 80 MET A C 1
ATOM 630 O O . MET A 1 80 ? 8.880 4.155 4.526 1.00 93.81 80 MET A O 1
ATOM 634 N N . GLU A 1 81 ? 7.829 6.000 5.221 1.00 89.31 81 GLU A N 1
ATOM 635 C CA . GLU A 1 81 ? 9.002 6.872 5.191 1.00 89.31 81 GLU A CA 1
ATOM 636 C C . GLU A 1 81 ? 9.636 6.933 6.587 1.00 89.31 81 GLU A C 1
ATOM 638 O O . GLU A 1 81 ? 8.929 6.886 7.588 1.00 89.31 81 GLU A O 1
ATOM 643 N N . LEU A 1 82 ? 10.954 7.125 6.687 1.00 85.88 82 LEU A N 1
ATOM 644 C CA . LEU A 1 82 ? 11.704 7.195 7.956 1.00 85.88 82 LEU A CA 1
ATOM 645 C C . LEU A 1 82 ? 11.805 5.856 8.714 1.00 85.88 82 LEU A C 1
ATOM 647 O O . LEU A 1 82 ? 10.869 5.068 8.839 1.00 85.88 82 LEU A O 1
ATOM 651 N N . SER A 1 83 ? 12.962 5.626 9.337 1.00 81.25 83 SER A N 1
ATOM 652 C CA . SER A 1 83 ? 13.333 4.342 9.958 1.00 81.25 83 SER A CA 1
ATOM 653 C C . SER A 1 83 ? 12.495 3.924 11.177 1.00 81.25 83 SER A C 1
ATOM 655 O O . SER A 1 83 ? 12.650 2.812 11.697 1.00 81.25 83 SER A O 1
ATOM 657 N N . HIS A 1 84 ? 11.615 4.798 11.672 1.00 84.81 84 HIS A N 1
ATOM 658 C CA . HIS A 1 84 ? 10.778 4.547 12.845 1.00 84.81 84 HIS A CA 1
ATOM 659 C C . HIS A 1 84 ? 9.304 4.313 12.539 1.00 84.81 84 HIS A C 1
ATOM 661 O O . HIS A 1 84 ? 8.569 3.988 13.475 1.00 84.81 84 HIS A O 1
ATOM 667 N N . SER A 1 85 ? 8.909 4.405 11.271 1.00 92.19 85 SER A N 1
ATOM 668 C CA . SER A 1 85 ? 7.548 4.146 10.818 1.00 92.19 85 SER A CA 1
ATOM 669 C C . SER A 1 85 ? 7.126 2.707 11.032 1.00 92.19 85 SER A C 1
ATOM 671 O O . SER A 1 85 ? 7.889 1.768 10.797 1.00 92.19 85 SER A O 1
ATOM 673 N N . ARG A 1 86 ? 5.896 2.543 11.511 1.00 92.06 86 ARG A N 1
ATOM 674 C CA . ARG A 1 86 ? 5.273 1.253 11.792 1.00 92.06 86 ARG A CA 1
ATOM 675 C C . ARG A 1 86 ? 3.851 1.260 11.271 1.00 92.06 86 ARG A C 1
ATOM 677 O O . ARG A 1 86 ? 3.166 2.277 11.366 1.00 92.06 86 ARG A O 1
ATOM 684 N N . ILE A 1 87 ? 3.419 0.098 10.822 1.00 95.50 87 ILE A N 1
ATOM 685 C CA . ILE A 1 87 ? 2.022 -0.220 10.544 1.00 95.50 87 ILE A CA 1
ATOM 686 C C . ILE A 1 87 ? 1.665 -1.494 11.290 1.00 95.50 87 ILE A C 1
ATOM 688 O O . ILE A 1 87 ? 2.563 -2.235 11.693 1.00 95.50 87 ILE A O 1
ATOM 692 N N . GLY A 1 88 ? 0.390 -1.781 11.485 1.00 93.38 88 GLY A N 1
ATOM 693 C CA . GLY A 1 88 ? 0.012 -3.024 12.138 1.00 93.38 88 GLY A CA 1
ATOM 694 C C . GLY A 1 88 ? -1.467 -3.144 12.418 1.00 93.38 88 GLY A C 1
ATOM 695 O O . GLY A 1 88 ? -2.269 -2.333 11.956 1.00 93.38 88 GLY A O 1
ATOM 696 N N . LEU A 1 89 ? -1.792 -4.164 13.204 1.00 92.31 89 LEU A N 1
ATOM 697 C CA . LEU A 1 89 ? -3.138 -4.410 13.691 1.00 92.31 89 LEU A CA 1
ATOM 698 C C . LEU A 1 89 ? -3.211 -4.155 15.190 1.00 92.31 89 LEU A C 1
ATOM 700 O O . LEU A 1 89 ? -2.318 -4.533 15.953 1.00 92.31 89 LEU A O 1
ATOM 704 N N . ALA A 1 90 ? -4.302 -3.528 15.597 1.00 87.56 90 ALA A N 1
ATOM 705 C CA . ALA A 1 90 ? -4.692 -3.319 16.977 1.00 87.56 90 ALA A CA 1
ATOM 706 C C . ALA A 1 90 ? -6.127 -3.810 17.173 1.00 87.56 90 ALA A C 1
ATOM 708 O O . ALA A 1 90 ? -6.884 -3.880 16.212 1.00 87.56 90 ALA A O 1
ATOM 709 N N . GLN A 1 91 ? -6.525 -4.103 18.407 1.00 84.00 91 GLN A N 1
ATOM 710 C CA . GLN A 1 91 ? -7.929 -4.347 18.738 1.00 84.00 91 GLN A CA 1
ATOM 711 C C . GLN A 1 91 ? -8.526 -3.248 19.615 1.00 84.00 91 GLN A C 1
ATOM 713 O O . GLN A 1 91 ? -7.814 -2.472 20.258 1.00 84.00 91 GLN A O 1
ATOM 718 N N . GLU A 1 92 ? -9.853 -3.212 19.656 1.00 81.19 92 GLU A N 1
ATOM 719 C CA . GLU A 1 92 ? -10.640 -2.330 20.512 1.00 81.19 92 GLU A CA 1
ATOM 720 C C . GLU A 1 92 ? -10.159 -2.316 21.970 1.00 81.19 92 GLU A C 1
ATOM 722 O O . GLU A 1 92 ? -9.877 -3.348 22.592 1.00 81.19 92 GLU A O 1
ATOM 727 N N . GLY A 1 93 ? -10.096 -1.110 22.537 1.00 74.75 93 GLY A N 1
ATOM 728 C CA . GLY A 1 93 ? -9.566 -0.874 23.878 1.00 74.75 93 GLY A CA 1
ATOM 729 C C . GLY A 1 93 ? -8.048 -0.693 23.919 1.00 74.75 93 GLY A C 1
ATOM 730 O O . GLY A 1 93 ? -7.469 -0.713 25.006 1.00 74.75 93 GLY A O 1
ATOM 731 N N . ILE A 1 94 ? -7.389 -0.520 22.768 1.00 73.62 94 ILE A N 1
ATOM 732 C CA . ILE A 1 94 ? -6.012 -0.026 22.726 1.00 73.62 94 ILE A CA 1
ATOM 733 C C . ILE A 1 94 ? -5.943 1.409 23.265 1.00 73.62 94 ILE A C 1
ATOM 735 O O . ILE A 1 94 ? -6.771 2.257 22.938 1.00 73.62 94 ILE A O 1
ATOM 739 N N . THR A 1 95 ? -4.949 1.689 24.108 1.00 67.31 95 THR A N 1
ATOM 740 C CA . THR A 1 95 ? -4.682 3.043 24.594 1.00 67.31 95 THR A CA 1
ATOM 741 C C . THR A 1 95 ? -3.691 3.749 23.679 1.00 67.31 95 THR A C 1
ATOM 743 O O . THR A 1 95 ? -2.607 3.249 23.373 1.00 67.31 95 THR A O 1
ATOM 746 N N . PHE A 1 96 ? -4.063 4.949 23.243 1.00 62.94 96 PHE A N 1
ATOM 747 C CA . PHE A 1 96 ? -3.248 5.765 22.357 1.00 62.94 96 PHE A CA 1
ATOM 748 C C . PHE A 1 96 ? -2.266 6.612 23.173 1.00 62.94 96 PHE A C 1
ATOM 750 O O . PHE A 1 96 ? -2.577 7.727 23.584 1.00 62.94 96 PHE A O 1
ATOM 757 N N . GLY A 1 97 ? -1.081 6.070 23.463 1.00 54.41 97 GLY A N 1
ATOM 758 C CA . GLY A 1 97 ? -0.075 6.798 24.232 1.00 54.41 97 GLY A CA 1
ATOM 759 C C . GLY A 1 97 ? 1.237 6.047 24.449 1.00 54.41 97 GLY A C 1
ATOM 760 O O . GLY A 1 97 ? 1.266 4.868 24.782 1.00 54.41 97 GLY A O 1
ATOM 761 N N . VAL A 1 98 ? 2.331 6.780 24.252 1.00 41.97 98 VAL A N 1
ATOM 762 C CA . VAL A 1 98 ? 3.695 6.558 24.752 1.00 41.97 98 VAL A CA 1
ATOM 763 C C . VAL A 1 98 ? 4.160 5.102 24.895 1.00 41.97 98 VAL A C 1
ATOM 765 O O . VAL A 1 98 ? 4.432 4.650 25.999 1.00 41.97 98 VAL A O 1
ATOM 768 N N . GLY A 1 99 ? 4.340 4.375 23.788 1.00 40.75 99 GLY A N 1
ATOM 769 C CA . GLY A 1 99 ? 5.236 3.205 23.724 1.00 40.75 99 GLY A CA 1
ATOM 770 C C . GLY A 1 99 ? 5.002 2.022 24.678 1.00 40.75 99 GLY A C 1
ATOM 771 O O . GLY A 1 99 ? 5.813 1.100 24.671 1.00 40.75 99 GLY A O 1
ATOM 772 N N . HIS A 1 100 ? 3.949 2.039 25.488 1.00 44.00 100 HIS A N 1
ATOM 773 C CA . HIS A 1 100 ? 3.584 1.026 26.467 1.00 44.00 100 HIS A CA 1
ATOM 774 C C . HIS A 1 100 ? 2.063 1.066 26.611 1.00 44.00 100 HIS A C 1
ATOM 776 O O . HIS A 1 100 ? 1.527 1.638 27.558 1.00 44.00 100 HIS A O 1
ATOM 782 N N . SER A 1 101 ? 1.355 0.423 25.678 1.00 48.03 101 SER A N 1
ATOM 783 C CA . SER A 1 101 ? 0.037 -0.102 26.028 1.00 48.03 101 SER A CA 1
ATOM 784 C C . SER A 1 101 ? 0.240 -0.982 27.264 1.00 48.03 101 SER A C 1
ATOM 786 O O . SER A 1 101 ? 1.045 -1.919 27.240 1.00 48.03 101 SER A O 1
ATOM 788 N N . THR A 1 102 ? -0.454 -0.677 28.357 1.00 44.44 102 THR A N 1
ATOM 789 C CA . THR A 1 102 ? -0.541 -1.556 29.534 1.00 44.44 102 THR A CA 1
ATOM 790 C C . THR A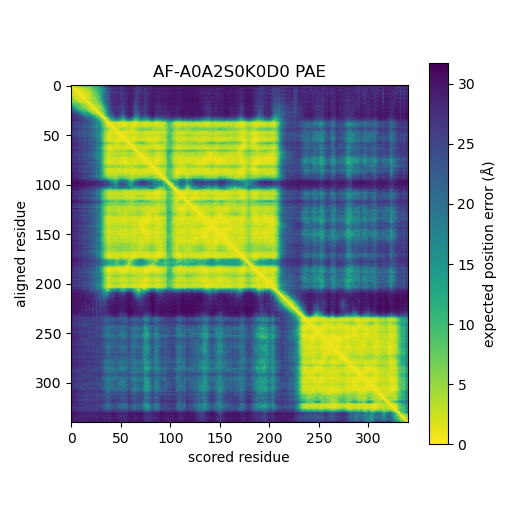 1 102 ? -1.196 -2.898 29.189 1.00 44.44 102 THR A C 1
ATOM 792 O O . THR A 1 102 ? -1.098 -3.838 29.968 1.00 44.44 102 THR A O 1
ATOM 795 N N . ASN A 1 103 ? -1.789 -3.005 27.994 1.00 55.28 103 ASN A N 1
ATOM 796 C CA . ASN A 1 103 ? -2.370 -4.201 27.404 1.00 55.28 103 ASN A CA 1
ATOM 797 C C . ASN A 1 103 ? -1.564 -4.587 26.152 1.00 55.28 103 ASN A C 1
ATOM 799 O O . ASN A 1 103 ? -1.930 -4.264 25.015 1.00 55.28 103 ASN A O 1
ATOM 803 N N . LYS A 1 104 ? -0.382 -5.179 26.363 1.00 60.03 104 LYS A N 1
ATOM 804 C CA . LYS A 1 104 ? 0.555 -5.506 25.274 1.00 60.03 104 LYS A CA 1
ATOM 805 C C . LYS A 1 104 ? -0.087 -6.448 24.246 1.00 60.03 104 LYS A C 1
ATOM 807 O O . LYS A 1 104 ? 0.192 -6.312 23.059 1.00 60.03 104 LYS A O 1
ATOM 812 N N . ASP A 1 105 ? -1.005 -7.300 24.682 1.00 66.50 105 ASP A N 1
ATOM 813 C CA . ASP A 1 105 ? -1.625 -8.362 23.880 1.00 66.50 105 ASP A CA 1
ATOM 814 C C . ASP A 1 105 ? -2.601 -7.840 22.809 1.00 66.50 105 ASP A C 1
ATOM 816 O O . ASP A 1 105 ? -3.081 -8.599 21.978 1.00 66.50 105 ASP A O 1
ATOM 820 N N . ASN A 1 106 ? -2.875 -6.531 22.783 1.00 75.25 106 ASN A N 1
ATOM 821 C CA . ASN A 1 106 ? -3.895 -5.942 21.914 1.00 75.25 106 ASN A CA 1
ATOM 822 C C . ASN A 1 106 ? -3.354 -5.386 20.595 1.00 75.25 106 ASN A C 1
ATOM 824 O O . ASN A 1 106 ? -4.111 -4.744 19.869 1.00 75.25 106 ASN A O 1
ATOM 828 N N . PHE A 1 107 ? -2.069 -5.569 20.285 1.00 85.62 107 PHE A N 1
ATOM 829 C CA . PHE A 1 107 ? -1.505 -5.095 19.024 1.00 85.62 107 PHE A CA 1
ATOM 830 C C . PHE A 1 107 ? -0.252 -5.853 18.591 1.00 85.62 107 PHE A C 1
ATOM 832 O O . PHE A 1 107 ? 0.483 -6.431 19.402 1.00 85.62 107 PHE A O 1
ATOM 839 N N . TRP A 1 108 ? 0.041 -5.745 17.300 1.00 88.69 108 TRP A N 1
ATOM 840 C CA . TRP A 1 108 ? 1.346 -6.047 16.733 1.00 88.69 108 TRP A CA 1
ATOM 841 C C . TRP A 1 108 ? 1.647 -5.119 15.552 1.00 88.69 108 TRP A C 1
ATOM 843 O O . TRP A 1 108 ? 0.741 -4.590 14.914 1.00 88.69 108 TRP A O 1
ATOM 853 N N . PHE A 1 109 ? 2.933 -4.909 15.276 1.00 91.12 109 PHE A N 1
ATOM 854 C CA . PHE A 1 109 ? 3.445 -4.073 14.198 1.00 91.12 109 PHE A CA 1
ATOM 855 C C . PHE A 1 109 ? 4.278 -4.864 13.196 1.00 91.12 109 PHE A C 1
ATOM 857 O O . PHE A 1 109 ? 4.922 -5.850 13.548 1.00 91.12 109 PHE A O 1
ATOM 864 N N . TYR A 1 110 ? 4.349 -4.320 11.987 1.00 94.38 110 TYR A N 1
ATOM 865 C CA . TYR A 1 110 ? 5.454 -4.442 11.054 1.00 94.38 110 TYR A CA 1
ATOM 866 C C . TYR A 1 110 ? 6.268 -3.140 11.048 1.00 94.38 110 TYR A C 1
ATOM 868 O O . TYR A 1 110 ? 5.725 -2.031 11.005 1.00 94.38 110 TYR A O 1
ATOM 876 N N . LYS A 1 111 ? 7.591 -3.275 11.129 1.00 92.50 111 LYS A N 1
ATOM 877 C CA . LYS A 1 111 ? 8.561 -2.181 11.101 1.00 92.50 111 LYS A CA 1
ATOM 878 C C . LYS A 1 111 ? 9.859 -2.674 10.477 1.00 92.50 111 LYS A C 1
ATOM 880 O O . LYS A 1 111 ? 10.544 -3.497 11.083 1.00 92.50 111 LYS A O 1
ATOM 885 N N . ASN A 1 112 ? 10.254 -2.088 9.351 1.00 90.62 112 ASN A N 1
ATOM 886 C CA . ASN A 1 112 ? 11.586 -2.246 8.763 1.00 90.62 112 ASN A CA 1
ATOM 887 C C . ASN A 1 112 ? 12.114 -3.694 8.750 1.00 90.62 112 ASN A C 1
ATOM 889 O O . ASN A 1 112 ? 13.154 -3.995 9.335 1.00 90.62 112 ASN A O 1
ATOM 893 N N . GLY A 1 113 ? 11.340 -4.605 8.160 1.00 91.75 113 GLY A N 1
ATOM 894 C CA . GLY A 1 113 ? 11.696 -6.023 8.071 1.00 91.75 113 GLY A CA 1
ATOM 895 C C . GLY A 1 113 ? 11.439 -6.862 9.322 1.00 91.75 113 GLY A C 1
ATOM 896 O O . GLY A 1 113 ? 11.690 -8.067 9.326 1.00 91.75 113 GLY A O 1
ATOM 897 N N . THR A 1 114 ? 10.906 -6.266 10.386 1.00 93.50 114 THR A N 1
ATOM 898 C CA . THR A 1 114 ? 10.581 -6.965 11.633 1.00 93.50 114 THR A CA 1
ATOM 899 C C . THR A 1 114 ? 9.098 -6.892 11.934 1.00 93.50 114 THR A C 1
ATOM 901 O O . THR A 1 114 ? 8.455 -5.873 11.688 1.00 93.50 114 THR A O 1
ATOM 904 N N . ILE A 1 115 ? 8.569 -7.963 12.511 1.00 93.19 115 ILE A N 1
ATOM 905 C CA . ILE A 1 115 ? 7.255 -7.970 13.152 1.00 93.19 115 ILE A CA 1
ATOM 906 C C . ILE A 1 115 ? 7.428 -8.165 14.649 1.00 93.19 115 ILE A C 1
ATOM 908 O O . ILE A 1 115 ? 8.396 -8.791 15.081 1.00 93.19 115 ILE A O 1
ATOM 912 N N . GLY A 1 116 ? 6.507 -7.632 15.440 1.00 86.75 116 GLY A N 1
ATOM 913 C CA . GLY A 1 116 ? 6.504 -7.807 16.888 1.00 86.75 116 GLY A CA 1
ATOM 914 C C . GLY A 1 116 ? 5.387 -7.021 17.560 1.00 86.75 116 GLY A C 1
ATOM 915 O O . GLY A 1 116 ? 4.674 -6.260 16.922 1.00 86.75 116 GLY A O 1
ATOM 916 N N . GLY A 1 117 ? 5.220 -7.195 18.860 1.00 82.31 117 GLY A N 1
ATOM 917 C CA . GLY A 1 117 ? 4.133 -6.599 19.636 1.00 82.31 117 GLY A CA 1
ATOM 918 C C . GLY A 1 117 ? 3.880 -7.451 20.866 1.00 82.31 117 GLY A C 1
ATOM 919 O O . GLY A 1 117 ? 4.672 -8.349 21.144 1.00 82.31 117 GLY A O 1
ATOM 920 N N . GLY A 1 118 ? 2.813 -7.196 21.620 1.00 76.31 118 GLY A N 1
ATOM 921 C CA . GLY A 1 118 ? 2.434 -8.179 22.641 1.00 76.31 118 GLY A CA 1
ATOM 922 C C . GLY A 1 118 ? 1.594 -9.317 22.079 1.00 76.31 118 GLY A C 1
ATOM 923 O O . GLY A 1 118 ? 1.732 -10.428 22.568 1.00 76.31 118 GLY A O 1
ATOM 924 N N . ALA A 1 119 ? 0.829 -9.101 21.000 1.00 76.31 119 ALA A N 1
ATOM 925 C CA . ALA A 1 119 ? 0.083 -10.183 20.350 1.00 76.31 119 ALA A CA 1
ATOM 926 C C . ALA A 1 119 ? 0.984 -11.158 19.565 1.00 76.31 119 ALA A C 1
ATOM 928 O O . ALA A 1 119 ? 0.621 -12.311 19.360 1.00 76.31 119 ALA A O 1
ATOM 929 N N . LEU A 1 120 ? 2.157 -10.711 19.097 1.00 81.69 120 LEU A N 1
ATOM 930 C CA . LEU A 1 120 ? 3.090 -11.533 18.321 1.00 81.69 120 LEU A CA 1
ATOM 931 C C . LEU A 1 120 ? 4.537 -11.333 18.789 1.00 81.69 120 LEU A C 1
ATOM 933 O O . LEU A 1 120 ? 4.986 -10.186 18.892 1.00 81.69 120 LEU A O 1
ATOM 937 N N . PRO A 1 121 ? 5.309 -12.416 19.001 1.00 83.81 121 PRO A N 1
ATOM 938 C CA . PRO A 1 121 ? 6.707 -12.305 19.388 1.00 83.81 121 PRO A CA 1
ATOM 939 C C . PRO A 1 121 ? 7.534 -11.632 18.290 1.00 83.81 121 PRO A C 1
ATOM 941 O O . PRO A 1 121 ? 7.318 -11.842 17.093 1.00 83.81 121 PRO A O 1
ATOM 944 N N . GLY A 1 122 ? 8.515 -10.839 18.723 1.00 89.31 122 GLY A N 1
ATOM 945 C CA . GLY A 1 122 ? 9.431 -10.132 17.836 1.00 89.31 122 GLY A CA 1
ATOM 946 C C . GLY A 1 122 ? 10.276 -11.089 16.994 1.00 89.31 122 GLY A C 1
ATOM 947 O O . GLY A 1 122 ? 10.983 -11.925 17.555 1.00 89.31 122 GLY A O 1
ATOM 948 N N . ARG A 1 123 ? 10.251 -10.953 15.664 1.00 93.25 123 ARG A N 1
ATOM 949 C CA . ARG A 1 123 ? 11.115 -11.724 14.754 1.00 93.25 123 ARG A CA 1
ATOM 950 C C . ARG A 1 123 ? 11.453 -10.958 13.475 1.00 93.25 123 ARG A C 1
ATOM 952 O O . ARG A 1 123 ? 10.695 -10.084 13.047 1.00 93.25 123 ARG A O 1
ATOM 959 N N . LYS A 1 124 ? 12.582 -11.316 12.844 1.00 96.12 124 LYS A N 1
ATOM 960 C CA . LYS A 1 124 ? 12.840 -10.942 11.444 1.00 96.12 124 LYS A CA 1
ATOM 961 C C . LYS A 1 124 ? 11.767 -11.603 10.578 1.00 96.12 124 LYS A C 1
ATOM 963 O O . LYS A 1 124 ? 11.434 -12.766 10.798 1.00 96.12 124 LYS A O 1
ATOM 968 N N . TYR A 1 125 ? 11.227 -10.849 9.633 1.00 95.75 125 TYR A N 1
ATOM 969 C CA . TYR A 1 125 ? 10.146 -11.288 8.760 1.00 95.75 125 TYR A CA 1
ATOM 970 C C . TYR A 1 125 ? 10.451 -11.019 7.285 1.00 95.75 125 TYR A C 1
ATOM 972 O O . TYR A 1 125 ? 10.256 -11.906 6.468 1.00 95.75 125 TYR A O 1
ATOM 980 N N . SER A 1 126 ? 11.025 -9.860 6.958 1.00 95.56 126 SER A N 1
ATOM 981 C CA . SER A 1 126 ? 11.527 -9.557 5.614 1.00 95.56 126 SER A CA 1
ATOM 982 C C . SER A 1 126 ? 12.892 -8.878 5.692 1.00 95.56 126 SER A C 1
ATOM 984 O O . SER A 1 126 ? 13.436 -8.650 6.781 1.00 95.56 126 SER A O 1
ATOM 986 N N . ASP A 1 127 ? 13.453 -8.539 4.537 1.00 91.81 127 ASP A N 1
ATOM 987 C CA . ASP A 1 127 ? 14.550 -7.580 4.490 1.00 91.81 127 ASP A CA 1
ATOM 988 C C . ASP A 1 127 ? 14.064 -6.159 4.841 1.00 91.81 127 ASP A C 1
ATOM 990 O O . ASP A 1 127 ? 12.85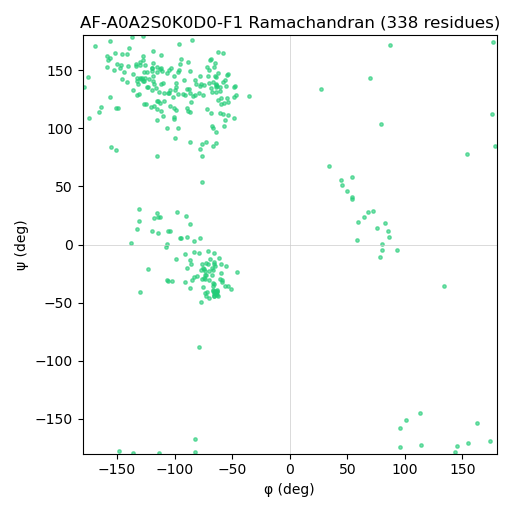3 -5.896 4.814 1.00 91.81 127 ASP A O 1
ATOM 994 N N . PRO A 1 128 ? 14.980 -5.263 5.264 1.00 91.50 128 PRO A N 1
ATOM 995 C CA . PRO A 1 128 ? 14.657 -3.871 5.568 1.00 91.50 128 PRO A CA 1
ATOM 996 C C . PRO A 1 128 ? 13.993 -3.161 4.385 1.00 91.50 128 PRO A C 1
ATOM 998 O O . PRO A 1 128 ? 14.399 -3.359 3.242 1.00 91.50 128 PRO A O 1
ATOM 1001 N N . ILE A 1 129 ? 13.016 -2.303 4.682 1.00 90.31 129 ILE A N 1
ATOM 1002 C CA . ILE A 1 129 ? 12.307 -1.513 3.668 1.00 90.31 129 ILE A CA 1
ATOM 1003 C C . ILE A 1 129 ? 13.054 -0.215 3.380 1.00 90.31 129 ILE A C 1
ATOM 1005 O O . ILE A 1 129 ? 13.687 0.373 4.264 1.00 90.31 129 ILE A O 1
ATOM 1009 N N . LYS A 1 130 ? 12.935 0.249 2.145 1.00 87.00 130 LYS A N 1
ATOM 1010 C CA . LYS A 1 130 ? 13.359 1.567 1.683 1.00 87.00 130 LYS A CA 1
ATOM 1011 C C . LYS A 1 130 ? 12.174 2.530 1.744 1.00 87.00 130 LYS A C 1
ATOM 1013 O O . LYS A 1 130 ? 11.021 2.121 1.733 1.00 87.00 130 LYS A O 1
ATOM 1018 N N . ASP A 1 131 ? 12.456 3.825 1.768 1.00 81.50 131 ASP A N 1
ATOM 1019 C CA . ASP A 1 131 ? 11.436 4.886 1.702 1.00 81.50 131 ASP A CA 1
ATOM 1020 C C . ASP A 1 131 ? 10.669 4.937 0.363 1.00 81.50 131 ASP A C 1
ATOM 1022 O O . ASP A 1 131 ? 9.596 5.537 0.265 1.00 81.50 131 ASP A O 1
ATOM 1026 N N . THR A 1 132 ? 11.222 4.292 -0.662 1.00 81.38 132 THR A N 1
ATOM 1027 C CA . THR A 1 132 ? 10.628 4.088 -1.987 1.00 81.38 132 THR A CA 1
ATOM 1028 C C . THR A 1 132 ? 9.741 2.849 -2.069 1.00 81.38 132 THR A C 1
ATOM 1030 O O . THR A 1 132 ? 8.991 2.724 -3.033 1.00 81.38 132 THR A O 1
ATOM 1033 N N . ASP A 1 133 ? 9.794 1.957 -1.076 1.00 89.62 133 ASP A N 1
ATOM 1034 C CA . ASP A 1 133 ? 9.003 0.733 -1.082 1.00 89.62 133 ASP A CA 1
ATOM 1035 C C . ASP A 1 133 ? 7.547 0.999 -0.686 1.00 89.62 133 ASP A C 1
ATOM 1037 O O . ASP A 1 133 ? 7.247 1.797 0.211 1.00 89.62 133 ASP A O 1
ATOM 1041 N N . ILE A 1 134 ? 6.642 0.246 -1.308 1.00 93.69 134 ILE A N 1
ATOM 1042 C CA . ILE A 1 134 ? 5.260 0.112 -0.862 1.00 93.69 134 ILE A CA 1
ATOM 1043 C C . ILE A 1 134 ? 5.068 -1.194 -0.135 1.00 93.69 134 ILE A C 1
ATOM 1045 O O . ILE A 1 134 ? 5.342 -2.275 -0.657 1.00 93.69 134 ILE A O 1
ATOM 1049 N N . VAL A 1 135 ? 4.522 -1.070 1.065 1.00 97.69 135 VAL A N 1
ATOM 1050 C CA . VAL A 1 135 ? 4.172 -2.198 1.906 1.00 97.69 135 VAL A CA 1
ATOM 1051 C C . VAL A 1 135 ? 2.677 -2.446 1.777 1.00 97.69 135 VAL A C 1
ATOM 1053 O O . VAL A 1 135 ? 1.873 -1.652 2.256 1.00 97.69 135 VAL A O 1
ATOM 1056 N N . GLY A 1 136 ? 2.296 -3.547 1.137 1.00 97.75 136 GLY A N 1
ATOM 1057 C CA . GLY A 1 136 ? 0.906 -3.993 1.092 1.00 97.75 136 GLY A CA 1
ATOM 1058 C C . GLY A 1 136 ? 0.584 -4.875 2.293 1.00 97.75 136 GLY A C 1
ATOM 1059 O O . GLY A 1 136 ? 1.354 -5.785 2.590 1.00 97.75 136 GLY A O 1
ATOM 1060 N N . MET A 1 137 ? -0.543 -4.655 2.964 1.00 98.31 137 MET A N 1
ATOM 1061 C CA . MET A 1 137 ? -1.076 -5.545 4.000 1.00 98.31 137 MET A CA 1
ATOM 1062 C C . MET A 1 137 ? -2.254 -6.330 3.422 1.00 98.31 137 MET A C 1
ATOM 1064 O O . MET A 1 137 ? -3.253 -5.745 3.008 1.00 98.31 137 MET A O 1
ATOM 1068 N N . LEU A 1 138 ? -2.127 -7.655 3.406 1.00 97.88 138 LEU A N 1
ATOM 1069 C CA . LEU A 1 138 ? -3.152 -8.589 2.959 1.00 97.88 138 LEU A CA 1
ATOM 1070 C C . LEU A 1 138 ? -3.838 -9.167 4.198 1.00 97.88 138 LEU A C 1
ATOM 1072 O O . LEU A 1 138 ? -3.199 -9.832 5.019 1.00 97.88 138 LEU A O 1
ATOM 1076 N N . LEU A 1 139 ? -5.137 -8.917 4.331 1.00 96.50 139 LEU A N 1
ATOM 1077 C CA . LEU A 1 139 ? -5.960 -9.370 5.447 1.00 96.50 139 LEU A CA 1
ATOM 1078 C C . LEU A 1 139 ? -7.015 -10.337 4.935 1.00 96.50 139 LEU A C 1
ATOM 1080 O O . LEU A 1 139 ? -7.974 -9.922 4.300 1.00 96.50 139 LEU A O 1
ATOM 1084 N N . ASP A 1 140 ? -6.863 -11.618 5.227 1.00 95.31 140 ASP A N 1
ATOM 1085 C CA . ASP A 1 140 ? -7.917 -12.605 5.028 1.00 95.31 140 ASP A CA 1
ATOM 1086 C C . ASP A 1 140 ? -8.589 -12.862 6.376 1.00 95.31 140 ASP A C 1
ATOM 1088 O O . ASP A 1 140 ? -8.127 -13.664 7.192 1.00 95.31 140 ASP A O 1
ATOM 1092 N N . LEU A 1 141 ? -9.650 -12.107 6.652 1.00 92.19 141 LEU A N 1
ATOM 1093 C CA . LEU A 1 141 ? -10.350 -12.181 7.931 1.00 92.19 141 LEU A CA 1
ATOM 1094 C C . LEU A 1 141 ? -11.219 -13.436 8.045 1.00 92.19 141 LEU A C 1
ATOM 1096 O O . LEU A 1 141 ? -11.524 -13.867 9.158 1.00 92.19 141 LEU A O 1
ATOM 11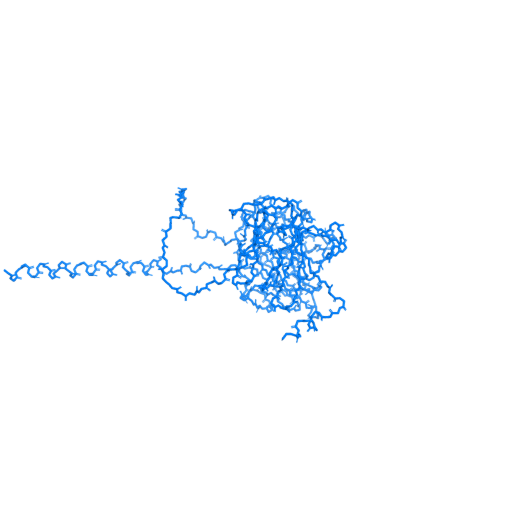00 N N . ASP A 1 142 ? -11.581 -14.058 6.925 1.00 90.81 142 ASP A N 1
ATOM 1101 C CA . ASP A 1 142 ? -12.366 -15.291 6.919 1.00 90.81 142 ASP A CA 1
ATOM 1102 C C . ASP A 1 142 ? -11.503 -16.478 7.360 1.00 90.81 142 ASP A C 1
ATOM 1104 O O . ASP A 1 142 ? -11.922 -17.266 8.215 1.00 90.81 142 ASP A O 1
ATOM 1108 N N . GLU A 1 143 ? -10.262 -16.544 6.882 1.00 91.50 143 GLU A N 1
ATOM 1109 C CA . GLU A 1 143 ? -9.289 -17.573 7.265 1.00 91.50 143 GLU A CA 1
ATOM 1110 C C . GLU A 1 143 ? -8.415 -17.162 8.463 1.00 91.50 143 GLU A C 1
ATOM 1112 O O . GLU A 1 143 ? -7.682 -17.980 9.012 1.00 91.50 143 GLU A O 1
ATOM 1117 N N . GLY A 1 144 ? -8.498 -15.906 8.910 1.00 92.75 144 GLY A N 1
ATOM 1118 C CA . GLY A 1 144 ? -7.658 -15.381 9.988 1.00 92.75 144 GLY A CA 1
ATOM 1119 C C . GLY A 1 144 ? -6.181 -15.265 9.596 1.00 92.75 144 GLY A C 1
ATOM 1120 O O . GLY A 1 144 ? -5.305 -15.357 10.460 1.00 92.75 144 GLY A O 1
ATOM 1121 N N . LYS A 1 145 ? -5.900 -15.080 8.303 1.00 95.31 145 LYS A N 1
ATOM 1122 C CA . LYS A 1 145 ? -4.553 -14.990 7.743 1.00 95.31 145 LYS A CA 1
ATOM 1123 C C . LYS A 1 145 ? -4.149 -13.531 7.524 1.00 95.31 145 LYS A C 1
ATOM 1125 O O . LYS A 1 145 ? -4.905 -12.737 6.971 1.00 95.31 145 LYS A O 1
ATOM 1130 N N . VAL A 1 146 ? -2.920 -13.192 7.916 1.00 96.81 146 VAL A N 1
ATOM 1131 C CA . VAL A 1 146 ? -2.295 -11.895 7.612 1.00 96.81 146 VAL A CA 1
ATOM 1132 C C . VAL A 1 146 ? -0.945 -12.095 6.949 1.00 96.81 146 VAL A C 1
ATOM 1134 O O . VAL A 1 146 ? -0.171 -12.976 7.328 1.00 96.81 146 VAL A O 1
ATOM 1137 N N . GLU A 1 147 ? -0.656 -11.250 5.972 1.00 96.50 147 GLU A N 1
ATOM 1138 C CA . GLU A 1 147 ? 0.574 -11.252 5.195 1.00 96.50 147 GLU A CA 1
ATOM 1139 C C . GLU A 1 147 ? 0.942 -9.821 4.791 1.00 96.50 147 GLU A C 1
ATOM 1141 O O . GLU A 1 147 ? 0.065 -8.967 4.648 1.00 96.50 147 GLU A O 1
ATOM 1146 N N . PHE A 1 148 ? 2.236 -9.557 4.606 1.00 97.62 148 PHE A N 1
ATOM 1147 C CA . PHE A 1 148 ? 2.695 -8.343 3.945 1.00 97.62 148 PHE A CA 1
ATOM 1148 C C . PHE A 1 148 ? 3.332 -8.656 2.601 1.00 97.62 148 PHE A C 1
ATOM 1150 O O . PHE A 1 148 ? 3.927 -9.714 2.398 1.00 97.62 148 PHE A O 1
ATOM 1157 N N . SER A 1 149 ? 3.253 -7.680 1.708 1.00 96.38 149 SER A N 1
ATOM 1158 C CA . SER A 1 149 ? 3.998 -7.630 0.458 1.00 96.38 149 SER A CA 1
ATOM 1159 C C . SER A 1 149 ? 4.878 -6.384 0.432 1.00 96.38 149 SER A C 1
ATOM 1161 O O . SER A 1 149 ? 4.548 -5.379 1.059 1.00 96.38 149 SER A O 1
ATOM 1163 N N . ILE A 1 150 ? 5.994 -6.455 -0.287 1.00 94.50 150 ILE A N 1
ATOM 1164 C CA . ILE A 1 150 ? 6.843 -5.306 -0.611 1.00 94.50 150 ILE A CA 1
ATOM 1165 C C . ILE A 1 150 ? 6.841 -5.177 -2.130 1.00 94.50 150 ILE A C 1
ATOM 1167 O O . ILE A 1 150 ? 7.243 -6.113 -2.820 1.00 94.50 150 ILE A O 1
ATOM 1171 N N . ASN A 1 151 ? 6.360 -4.045 -2.645 1.00 89.88 151 ASN A N 1
ATOM 1172 C CA . ASN A 1 151 ? 6.215 -3.775 -4.081 1.00 89.88 151 ASN A CA 1
ATOM 1173 C C . ASN A 1 151 ? 5.486 -4.913 -4.824 1.00 89.88 151 ASN A C 1
ATOM 1175 O O . ASN A 1 151 ? 5.959 -5.419 -5.839 1.00 89.88 151 ASN A O 1
ATOM 1179 N N . GLY A 1 152 ? 4.376 -5.383 -4.243 1.00 83.88 152 GLY A N 1
ATOM 1180 C CA . GLY A 1 152 ? 3.567 -6.492 -4.761 1.00 83.88 152 GLY A CA 1
ATOM 1181 C C . GLY A 1 152 ? 4.123 -7.895 -4.498 1.00 83.88 152 GLY A C 1
ATOM 1182 O O . GLY A 1 152 ? 3.401 -8.876 -4.653 1.00 83.88 152 GLY A O 1
ATOM 1183 N N . VAL A 1 153 ? 5.366 -8.025 -4.025 1.00 86.44 153 VAL A N 1
ATOM 1184 C CA . VAL A 1 153 ? 5.975 -9.329 -3.736 1.00 86.44 153 VAL A CA 1
ATOM 1185 C C . VAL A 1 153 ? 5.672 -9.755 -2.304 1.00 86.44 153 VAL A C 1
ATOM 1187 O O . VAL A 1 153 ? 6.111 -9.111 -1.349 1.00 86.44 153 VAL A O 1
ATOM 1190 N N . SER A 1 154 ? 4.952 -10.867 -2.154 1.00 93.81 154 SER A N 1
ATOM 1191 C CA . SER A 1 154 ? 4.696 -11.530 -0.868 1.00 93.81 154 SER A CA 1
ATOM 1192 C C . SER A 1 154 ? 5.971 -11.722 -0.038 1.00 93.81 154 SER A C 1
ATOM 1194 O O . SER A 1 154 ? 6.992 -12.180 -0.548 1.00 93.81 154 SER A O 1
ATOM 1196 N N . GLN A 1 155 ? 5.890 -11.423 1.260 1.00 96.31 155 GLN A N 1
ATOM 1197 C CA . GLN A 1 155 ? 6.941 -11.690 2.249 1.00 96.31 155 GLN A CA 1
ATOM 1198 C C . GLN A 1 155 ? 6.610 -12.904 3.141 1.00 96.31 155 GLN A C 1
ATOM 1200 O O . GLN A 1 155 ? 7.276 -13.152 4.145 1.00 96.31 155 GLN A O 1
ATOM 1205 N N . GLY A 1 156 ? 5.584 -13.681 2.777 1.00 89.12 156 GLY A N 1
ATOM 1206 C CA . GLY A 1 156 ? 5.152 -14.880 3.496 1.00 89.12 156 GLY A CA 1
ATOM 1207 C C . GLY A 1 156 ? 4.163 -14.618 4.634 1.00 89.12 156 GLY A C 1
ATOM 1208 O O . GLY A 1 156 ? 3.863 -13.491 5.006 1.00 89.12 156 GLY A O 1
ATOM 1209 N N . VAL A 1 157 ? 3.609 -15.674 5.220 1.00 94.75 157 VAL A N 1
ATOM 1210 C CA . VAL A 1 157 ? 2.505 -15.536 6.184 1.00 94.75 157 VAL A CA 1
ATOM 1211 C C . VAL A 1 157 ? 2.995 -15.026 7.545 1.00 94.75 157 VAL A C 1
ATOM 1213 O O . VAL A 1 157 ? 3.920 -15.582 8.139 1.00 94.75 157 VAL A O 1
ATOM 1216 N N . VAL A 1 158 ? 2.358 -13.976 8.073 1.00 95.00 158 VAL A N 1
ATOM 1217 C CA . VAL A 1 158 ? 2.620 -13.452 9.427 1.00 95.00 158 VAL A CA 1
ATOM 1218 C C . VAL A 1 158 ? 1.966 -14.345 10.477 1.00 95.00 158 VAL A C 1
ATOM 1220 O O . VAL A 1 158 ? 2.609 -14.724 11.460 1.00 95.00 158 VAL A O 1
ATOM 1223 N N . THR A 1 159 ? 0.688 -14.662 10.274 1.00 92.06 159 THR A N 1
ATOM 1224 C CA . THR A 1 159 ? -0.129 -15.520 11.139 1.00 92.06 159 THR A CA 1
ATOM 1225 C C . THR A 1 159 ? -1.316 -16.078 10.352 1.00 92.06 159 THR A C 1
ATOM 1227 O O . THR A 1 159 ? -1.769 -15.435 9.407 1.00 92.06 159 THR A O 1
ATOM 1230 N N . THR A 1 160 ? -1.814 -17.248 10.753 1.00 92.19 160 THR A N 1
ATOM 1231 C CA . THR A 1 160 ? -3.121 -17.824 10.367 1.00 92.19 160 THR A CA 1
ATOM 1232 C C . THR A 1 160 ? -4.068 -17.932 11.567 1.00 92.19 160 THR A C 1
ATOM 1234 O O . THR A 1 160 ? -5.098 -18.591 11.508 1.00 92.19 160 THR A O 1
ATOM 1237 N N . GLU A 1 161 ? -3.689 -17.334 12.696 1.00 88.38 161 GLU A N 1
ATOM 1238 C CA . GLU A 1 161 ? -4.406 -17.422 13.966 1.00 88.38 161 GLU A CA 1
ATOM 1239 C C . GLU A 1 161 ? -4.959 -16.053 14.383 1.00 88.38 161 GLU A C 1
ATOM 1241 O O . GLU A 1 161 ? -5.145 -15.777 15.562 1.00 88.38 161 GLU A O 1
ATOM 1246 N N . LEU A 1 162 ? -5.233 -15.152 13.431 1.00 87.81 162 LEU A N 1
ATOM 1247 C CA . LEU A 1 162 ? -5.659 -13.782 13.745 1.00 87.81 162 LEU A CA 1
ATOM 1248 C C . LEU A 1 162 ? -6.871 -13.735 14.692 1.00 87.81 162 LEU A C 1
ATOM 1250 O O . LEU A 1 162 ? -6.928 -12.886 15.577 1.00 87.81 162 LEU A O 1
ATOM 1254 N N . LYS A 1 163 ? -7.801 -14.686 14.543 1.00 85.50 163 LYS A N 1
ATOM 1255 C CA . LYS A 1 163 ? -9.017 -14.810 15.363 1.00 85.50 163 LYS A CA 1
ATOM 1256 C C . LYS A 1 163 ? -8.758 -15.249 16.809 1.00 85.50 163 LYS A C 1
ATOM 1258 O O . LYS A 1 163 ? -9.608 -15.019 17.661 1.00 85.50 163 LYS A O 1
ATOM 1263 N N . SER A 1 164 ? -7.630 -15.906 17.095 1.00 84.12 164 SER A N 1
ATOM 1264 C CA . SER A 1 164 ? -7.235 -16.227 18.476 1.00 84.12 164 SER A CA 1
ATOM 1265 C C . SER A 1 164 ? -6.487 -15.060 19.124 1.00 84.12 164 SER A C 1
ATOM 1267 O O . SER A 1 164 ? -6.604 -14.851 20.330 1.00 84.12 164 SER A O 1
ATOM 1269 N N . LEU A 1 165 ? -5.759 -14.279 18.318 1.00 80.31 165 LEU A N 1
ATOM 1270 C CA . LEU A 1 165 ? -4.998 -13.112 18.763 1.00 80.31 165 LEU A CA 1
ATOM 1271 C C . LEU A 1 165 ? -5.891 -11.906 19.065 1.00 80.31 165 LEU A C 1
ATOM 1273 O O . LEU A 1 165 ? -5.619 -11.160 20.004 1.00 80.31 165 LEU A O 1
ATOM 1277 N N . PHE A 1 166 ? -6.959 -11.718 18.289 1.00 81.25 166 PHE A N 1
ATOM 1278 C CA . PHE A 1 166 ? -7.904 -10.622 18.471 1.00 81.25 166 PHE A CA 1
ATOM 1279 C C . PHE A 1 166 ? -9.325 -11.149 18.621 1.00 81.25 166 PHE A C 1
ATOM 1281 O O . PHE A 1 166 ? -9.865 -11.806 17.735 1.00 81.25 166 PHE A O 1
ATOM 1288 N N . THR A 1 167 ? -9.936 -10.829 19.759 1.00 81.56 167 THR A N 1
ATOM 1289 C CA . THR A 1 167 ? -11.297 -11.268 20.122 1.00 81.56 167 THR A CA 1
ATOM 1290 C C . THR A 1 167 ? -12.323 -10.141 20.022 1.00 81.56 167 THR A C 1
ATOM 1292 O O . THR A 1 167 ? -13.501 -10.338 20.316 1.00 81.56 167 THR A O 1
ATOM 1295 N N . LYS A 1 168 ? -11.874 -8.950 19.615 1.00 83.75 168 LYS A N 1
ATOM 1296 C CA . LYS A 1 168 ? -12.678 -7.738 19.451 1.00 83.75 168 LYS A CA 1
ATOM 1297 C C . LYS A 1 168 ? -12.480 -7.151 18.056 1.00 83.75 168 LYS A C 1
ATOM 1299 O O . LYS A 1 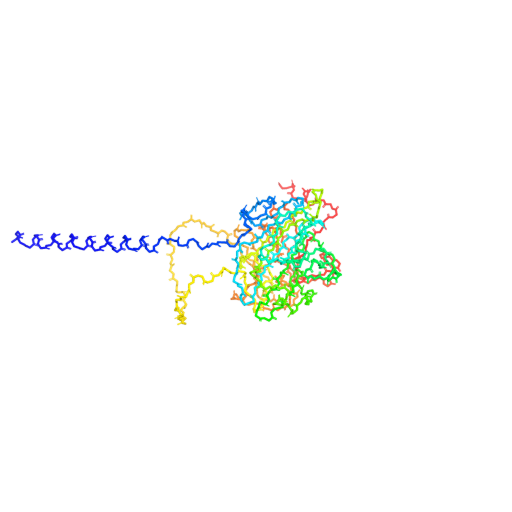168 ? -11.686 -7.665 17.273 1.00 83.75 168 LYS A O 1
ATOM 1304 N N . GLN A 1 169 ? -13.174 -6.047 17.783 1.00 85.44 169 GLN A N 1
ATOM 1305 C CA . GLN A 1 169 ? -12.999 -5.248 16.572 1.00 85.44 169 GLN A CA 1
ATOM 1306 C C . GLN A 1 169 ? -11.512 -4.955 16.322 1.00 85.44 169 GLN A C 1
ATOM 1308 O O . GLN A 1 169 ? -10.820 -4.438 17.205 1.00 85.44 169 GLN A O 1
ATOM 1313 N N . ILE A 1 170 ? -11.045 -5.274 15.114 1.00 88.94 170 ILE A N 1
ATOM 1314 C CA . ILE A 1 170 ? -9.680 -5.030 14.658 1.00 88.94 170 ILE A CA 1
ATOM 1315 C C . ILE A 1 170 ? -9.622 -3.664 13.969 1.00 88.94 170 ILE A C 1
ATOM 1317 O O . ILE A 1 170 ? -10.521 -3.268 13.223 1.00 88.94 170 ILE A O 1
ATOM 1321 N N . TYR A 1 171 ? -8.522 -2.964 14.205 1.00 90.19 171 TYR A N 1
ATOM 1322 C CA . TYR A 1 171 ? -8.138 -1.720 13.565 1.00 90.19 171 TYR A CA 1
ATOM 1323 C C . TYR A 1 171 ? -6.787 -1.886 12.892 1.00 90.19 171 TYR A C 1
ATOM 1325 O O . TYR A 1 171 ? -5.873 -2.509 13.434 1.00 90.19 171 TYR A O 1
ATOM 1333 N N . ILE A 1 172 ? -6.647 -1.255 11.737 1.00 94.06 172 ILE A N 1
ATOM 1334 C CA . ILE A 1 172 ? -5.357 -1.043 11.096 1.00 94.06 172 ILE A CA 1
ATOM 1335 C C . ILE A 1 172 ? -4.808 0.278 11.617 1.00 94.06 172 ILE A C 1
ATOM 1337 O O . ILE A 1 172 ? -5.536 1.268 11.683 1.00 94.06 172 ILE A O 1
ATOM 1341 N N . TYR A 1 173 ? -3.536 0.307 12.001 1.00 92.88 173 TYR A N 1
ATOM 1342 C CA . TYR A 1 173 ? -2.911 1.516 12.524 1.00 92.88 173 TYR A CA 1
ATOM 1343 C C . TYR A 1 173 ? -1.587 1.825 11.842 1.00 92.88 173 TYR A C 1
ATOM 1345 O O . TYR A 1 173 ? -0.904 0.935 11.333 1.00 92.88 173 TYR A O 1
ATOM 1353 N N . ALA A 1 174 ? -1.203 3.097 11.907 1.00 93.56 174 ALA A N 1
ATOM 1354 C CA . ALA A 1 174 ? 0.114 3.578 11.529 1.00 93.56 174 ALA A CA 1
ATOM 1355 C C . ALA A 1 174 ? 0.677 4.528 12.591 1.00 93.56 174 ALA A C 1
ATOM 1357 O O . ALA A 1 174 ? -0.068 5.180 13.327 1.00 93.56 174 ALA A O 1
ATOM 1358 N N . GLY A 1 175 ? 2.002 4.617 12.685 1.00 89.00 175 GLY A N 1
ATOM 1359 C CA . GLY A 1 175 ? 2.645 5.579 13.572 1.00 89.00 175 GLY A CA 1
ATOM 1360 C C . GLY A 1 175 ? 4.105 5.294 13.879 1.00 89.00 175 GLY A C 1
ATOM 1361 O O . GLY A 1 175 ? 4.829 4.676 13.095 1.00 89.00 175 GLY A O 1
ATOM 1362 N N . GLY A 1 176 ? 4.527 5.775 15.046 1.00 81.44 176 GLY A N 1
ATOM 1363 C CA . GLY A 1 176 ? 5.914 5.805 15.480 1.00 81.44 176 GLY A CA 1
ATOM 1364 C C . GLY A 1 176 ? 6.210 4.907 16.676 1.00 81.44 176 GLY A C 1
ATOM 1365 O O . GLY A 1 176 ? 5.369 4.170 17.191 1.00 81.44 176 GLY A O 1
ATOM 1366 N N . GLY A 1 177 ? 7.474 4.922 17.094 1.00 70.69 177 GLY A N 1
ATOM 1367 C CA . GLY A 1 177 ? 7.950 4.130 18.226 1.00 70.69 177 GLY A CA 1
ATOM 1368 C C . GLY A 1 177 ? 7.693 4.769 19.589 1.00 70.69 177 GLY A C 1
ATOM 1369 O O . GLY A 1 177 ? 6.991 5.756 19.727 1.00 70.69 177 GLY A O 1
ATOM 1370 N N . SER A 1 178 ? 8.331 4.219 20.618 1.00 65.12 178 SER A N 1
ATOM 1371 C CA . SER A 1 178 ? 8.180 4.635 22.017 1.00 65.12 178 SER A CA 1
ATOM 1372 C C . SER A 1 178 ? 8.937 5.913 22.410 1.00 65.12 178 SER A C 1
ATOM 1374 O O . SER A 1 178 ? 8.946 6.258 23.589 1.00 65.12 178 SER A O 1
ATOM 1376 N N . SER A 1 179 ? 9.576 6.612 21.467 1.00 67.38 179 SER A N 1
ATOM 1377 C CA . SER A 1 179 ? 10.358 7.825 21.741 1.00 67.38 179 SER A CA 1
ATOM 1378 C C . SER A 1 179 ? 9.862 8.992 20.902 1.00 67.38 179 SER A C 1
ATOM 1380 O O . SER A 1 179 ? 9.656 8.845 19.700 1.00 67.38 179 SER A O 1
ATOM 1382 N N . SER A 1 180 ? 9.716 10.164 21.519 1.00 65.06 180 SER A N 1
ATOM 1383 C CA . SER A 1 180 ? 9.367 11.407 20.822 1.00 65.06 180 SER A CA 1
ATOM 1384 C C . SER A 1 180 ? 10.469 11.888 19.872 1.00 65.06 180 SER A C 1
ATOM 1386 O O . SER A 1 180 ? 10.166 12.606 18.926 1.00 65.06 180 SER A O 1
ATOM 1388 N N . SER A 1 181 ? 11.721 11.459 20.077 1.00 70.12 181 SER A N 1
ATOM 1389 C CA . SER A 1 181 ? 12.849 11.748 19.177 1.00 70.12 181 SER A CA 1
ATOM 1390 C C . SER A 1 181 ? 12.775 11.002 17.843 1.00 70.12 181 SER A C 1
ATOM 1392 O O . SER A 1 181 ? 13.494 11.337 16.907 1.00 70.12 181 SER A O 1
ATOM 1394 N N . ASN A 1 182 ? 11.953 9.955 17.765 1.00 73.88 182 ASN A N 1
ATOM 1395 C CA . ASN A 1 182 ? 11.890 9.058 16.624 1.00 73.88 182 ASN A CA 1
ATOM 1396 C C . ASN A 1 182 ? 10.753 9.480 15.708 1.00 73.88 182 ASN A C 1
ATOM 1398 O O . ASN A 1 182 ? 9.608 9.145 15.983 1.00 73.88 182 ASN A O 1
ATOM 1402 N N . THR A 1 183 ? 11.047 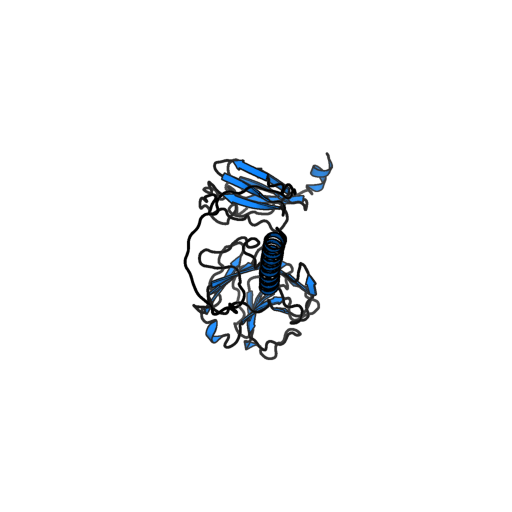10.182 14.622 1.00 82.88 183 THR A N 1
ATOM 1403 C CA . THR A 1 183 ? 10.010 10.600 13.681 1.00 82.88 183 THR A CA 1
ATOM 1404 C C . THR A 1 183 ? 9.582 9.453 12.768 1.00 82.88 183 THR A C 1
ATOM 1406 O O . THR A 1 183 ? 10.394 8.681 12.257 1.00 82.88 183 THR A O 1
ATOM 1409 N N . SER A 1 184 ? 8.273 9.345 12.586 1.00 90.38 184 SER A N 1
ATOM 1410 C CA . SER A 1 184 ? 7.600 8.444 11.660 1.00 90.38 184 SER A CA 1
ATOM 1411 C C . SER A 1 184 ? 6.790 9.256 10.663 1.00 90.38 184 SER A C 1
ATOM 1413 O O . SER A 1 184 ? 6.353 10.373 10.965 1.00 90.38 184 SER A O 1
ATOM 1415 N N . ARG A 1 185 ? 6.609 8.688 9.477 1.00 94.06 185 ARG A N 1
ATOM 1416 C CA . ARG A 1 185 ? 5.743 9.205 8.432 1.00 94.06 185 ARG A CA 1
ATOM 1417 C C . ARG A 1 185 ? 5.227 8.033 7.602 1.00 94.06 185 ARG A C 1
ATOM 1419 O O . ARG A 1 185 ? 6.006 7.293 7.011 1.00 94.06 185 ARG A O 1
ATOM 1426 N N . VAL A 1 186 ? 3.915 7.841 7.607 1.00 96.50 186 VAL A N 1
ATOM 1427 C CA . VAL A 1 186 ? 3.250 6.754 6.884 1.00 96.50 186 VAL A CA 1
ATOM 1428 C C . VAL A 1 186 ? 2.071 7.327 6.123 1.00 96.50 186 VAL A C 1
ATOM 1430 O O . VAL A 1 186 ? 1.237 7.998 6.725 1.00 96.50 186 VAL A O 1
ATOM 1433 N N . THR A 1 187 ? 1.980 7.029 4.832 1.00 96.56 187 THR A N 1
ATOM 1434 C CA . THR A 1 187 ? 0.800 7.322 4.009 1.00 96.56 187 THR A CA 1
ATOM 1435 C C . THR A 1 187 ? 0.100 6.018 3.667 1.00 96.56 187 THR A C 1
ATOM 1437 O O . THR A 1 187 ? 0.773 5.091 3.223 1.00 96.56 187 THR A O 1
ATOM 1440 N N . ALA A 1 188 ? -1.212 5.939 3.883 1.00 96.75 188 ALA A N 1
ATOM 1441 C CA . ALA A 1 188 ? -2.032 4.798 3.486 1.00 96.75 188 ALA A CA 1
ATOM 1442 C C . ALA A 1 188 ? -2.734 5.070 2.148 1.00 96.75 188 ALA A C 1
ATOM 1444 O O . ALA A 1 188 ? -3.106 6.209 1.877 1.00 96.75 188 ALA A O 1
ATOM 1445 N N . TYR A 1 189 ? -2.951 4.019 1.362 1.00 93.31 189 TYR A N 1
ATOM 1446 C CA . TYR A 1 189 ? -3.766 4.025 0.150 1.00 93.31 189 TYR A CA 1
ATOM 1447 C C . TYR A 1 189 ? -4.791 2.904 0.266 1.00 93.31 189 TYR A C 1
ATOM 1449 O O . TYR A 1 189 ? -4.432 1.740 0.466 1.00 93.31 189 TYR A O 1
ATOM 1457 N N . VAL A 1 190 ? -6.066 3.271 0.197 1.00 90.19 190 VAL A N 1
ATOM 1458 C CA . VAL A 1 190 ? -7.206 2.368 0.427 1.00 90.19 190 VAL A CA 1
ATOM 1459 C C . VAL A 1 190 ? -8.153 2.327 -0.764 1.00 90.19 190 VAL A C 1
ATOM 1461 O O . VAL A 1 190 ? -8.877 1.350 -0.925 1.00 90.19 190 VAL A O 1
ATOM 1464 N N . ASP A 1 191 ? -8.111 3.347 -1.620 1.00 83.56 191 ASP A N 1
ATOM 1465 C CA . ASP A 1 191 ? -8.958 3.442 -2.798 1.00 83.56 191 ASP A CA 1
ATOM 1466 C C . ASP A 1 191 ? -8.375 2.616 -3.945 1.00 83.56 191 ASP A C 1
ATOM 1468 O O . ASP A 1 191 ? -7.173 2.642 -4.220 1.00 83.56 191 ASP A O 1
ATOM 1472 N N . ARG A 1 192 ? -9.241 1.893 -4.668 1.00 77.81 192 ARG A N 1
ATOM 1473 C CA . ARG A 1 192 ? -8.833 1.000 -5.770 1.00 77.81 192 ARG A CA 1
ATOM 1474 C C . ARG A 1 192 ? -7.928 1.684 -6.794 1.00 77.81 192 ARG A C 1
ATOM 1476 O O . ARG A 1 192 ? -7.029 1.045 -7.326 1.00 77.81 192 ARG A O 1
ATOM 1483 N N . GLU A 1 193 ? -8.203 2.946 -7.101 1.00 73.56 193 GLU A N 1
ATOM 1484 C CA . GLU A 1 193 ? -7.470 3.720 -8.107 1.00 73.56 193 GLU A CA 1
ATOM 1485 C C . GLU A 1 193 ? -6.096 4.193 -7.614 1.00 73.56 193 GLU A C 1
ATOM 1487 O O . GLU A 1 193 ? -5.233 4.564 -8.414 1.00 73.56 193 GLU A O 1
ATOM 1492 N N . GLU A 1 194 ? -5.873 4.176 -6.302 1.00 78.06 194 GLU A N 1
ATOM 1493 C CA . GLU A 1 194 ? -4.609 4.548 -5.675 1.00 78.06 194 GLU A CA 1
ATOM 1494 C C . GLU A 1 194 ? -3.679 3.348 -5.491 1.00 78.06 194 GLU A C 1
ATOM 1496 O O . GLU A 1 194 ? -2.464 3.519 -5.612 1.00 78.06 194 GLU A O 1
ATOM 1501 N N . LEU A 1 195 ? -4.252 2.159 -5.270 1.00 79.75 195 LEU A N 1
ATOM 1502 C CA . LEU A 1 195 ? -3.535 0.895 -5.101 1.00 79.75 195 LEU A CA 1
ATOM 1503 C C . LEU A 1 195 ? -2.767 0.489 -6.366 1.00 79.75 195 LEU A C 1
ATOM 1505 O O . LEU A 1 195 ? -3.276 0.559 -7.486 1.00 79.75 195 LEU A O 1
ATOM 1509 N N . ASN A 1 196 ? -1.545 0.005 -6.173 1.00 80.62 196 ASN A N 1
ATOM 1510 C CA . ASN A 1 196 ? -0.595 -0.298 -7.243 1.00 80.62 196 ASN A CA 1
ATOM 1511 C C . ASN A 1 196 ? -0.451 -1.804 -7.471 1.00 80.62 196 ASN A C 1
ATOM 1513 O O . ASN A 1 196 ? -0.234 -2.250 -8.593 1.00 80.62 196 ASN A O 1
ATOM 1517 N N . TYR A 1 197 ? -0.615 -2.586 -6.409 1.00 86.31 197 TYR A N 1
ATOM 1518 C CA . TYR A 1 197 ? -0.324 -4.010 -6.349 1.00 86.31 197 TYR A CA 1
ATOM 1519 C C . TYR A 1 197 ? -1.487 -4.812 -5.757 1.00 86.31 197 TYR A C 1
ATOM 1521 O O . TYR A 1 197 ? -1.258 -5.837 -5.117 1.00 86.31 197 TYR A O 1
ATOM 1529 N N . LEU A 1 198 ? -2.732 -4.353 -5.954 1.00 85.31 198 LEU A N 1
ATOM 1530 C CA . LEU A 1 198 ? -3.933 -5.057 -5.494 1.00 85.31 198 LEU A CA 1
ATOM 1531 C C . LEU A 1 198 ? -3.936 -6.511 -6.016 1.00 85.31 198 LEU A C 1
ATOM 1533 O O . LEU A 1 198 ? -4.111 -6.707 -7.223 1.00 85.31 198 LEU A O 1
ATOM 1537 N N . PRO A 1 199 ? -3.777 -7.524 -5.142 1.00 82.81 199 PRO A N 1
ATOM 1538 C CA . PRO A 1 199 ? -3.707 -8.913 -5.575 1.00 82.81 199 PRO A CA 1
ATOM 1539 C C . PRO A 1 199 ? -5.070 -9.435 -6.034 1.00 82.81 199 PRO A C 1
ATOM 1541 O O . PRO A 1 199 ? -6.119 -9.008 -5.542 1.00 82.81 199 PRO A O 1
ATOM 1544 N N . GLU A 1 200 ? -5.063 -10.421 -6.930 1.00 81.94 200 GLU A N 1
ATOM 1545 C CA . GLU A 1 200 ? -6.284 -11.133 -7.306 1.00 81.94 200 GLU A CA 1
ATOM 1546 C C . GLU A 1 200 ? -6.944 -11.779 -6.073 1.00 81.94 200 GLU A C 1
ATOM 1548 O O . GLU A 1 200 ? -6.276 -12.299 -5.178 1.00 81.94 200 GLU A O 1
ATOM 1553 N N . GLY A 1 201 ? -8.276 -11.719 -6.003 1.00 82.38 201 GLY A N 1
ATOM 1554 C CA . GLY A 1 201 ? -9.052 -12.268 -4.886 1.00 82.38 201 GLY A CA 1
ATOM 1555 C C . GLY A 1 201 ? -9.107 -11.387 -3.633 1.00 82.38 201 GLY A C 1
ATOM 1556 O O . GLY A 1 201 ? -9.846 -11.719 -2.707 1.00 82.38 201 GLY A O 1
ATOM 1557 N N . TYR A 1 202 ? -8.395 -10.257 -3.609 1.00 91.00 202 TYR A N 1
ATOM 1558 C CA . TYR A 1 202 ? -8.501 -9.249 -2.556 1.00 91.00 202 TYR A CA 1
ATOM 1559 C C . TYR A 1 202 ? -9.278 -8.022 -3.037 1.00 91.00 202 TYR A C 1
ATOM 1561 O O . TYR A 1 202 ? -9.277 -7.666 -4.218 1.00 91.00 202 TYR A O 1
ATOM 1569 N N . SER A 1 203 ? -9.951 -7.358 -2.100 1.00 89.75 203 SER A N 1
ATOM 1570 C CA . SER A 1 203 ? -10.619 -6.078 -2.335 1.00 89.75 203 SER A CA 1
ATOM 1571 C C . SER A 1 203 ? -9.900 -4.950 -1.593 1.00 89.75 203 SER A C 1
ATOM 1573 O O . SER A 1 203 ? -9.348 -5.196 -0.520 1.00 89.75 203 SER A O 1
ATOM 1575 N N . PRO A 1 204 ? -9.915 -3.712 -2.116 1.00 90.88 204 PRO A N 1
ATOM 1576 C CA . PRO A 1 204 ? -9.545 -2.545 -1.322 1.00 90.88 204 PRO A CA 1
ATOM 1577 C C . PRO A 1 204 ? -10.378 -2.505 -0.037 1.00 90.88 204 PRO A C 1
ATOM 1579 O O . PRO A 1 204 ? -11.530 -2.948 -0.057 1.00 90.88 204 PRO A O 1
ATOM 1582 N N . LEU A 1 205 ? -9.808 -2.004 1.061 1.00 88.31 205 LEU A N 1
ATOM 1583 C CA . LEU A 1 205 ? -10.538 -1.816 2.319 1.00 88.31 205 LEU A CA 1
ATOM 1584 C C . LEU A 1 205 ? -11.889 -1.132 2.068 1.00 88.31 205 LEU A C 1
ATOM 1586 O O . LEU A 1 205 ? -11.943 -0.081 1.437 1.00 88.31 205 LEU A O 1
ATOM 1590 N N . SER A 1 206 ? -12.968 -1.720 2.584 1.00 74.62 206 SER A N 1
ATOM 1591 C CA . SER A 1 206 ? -14.303 -1.127 2.525 1.00 74.62 206 SER A CA 1
ATOM 1592 C C . SER A 1 206 ? -14.933 -1.017 3.909 1.00 74.62 206 SER A C 1
ATOM 1594 O O . SER A 1 206 ? -14.611 -1.765 4.841 1.00 74.62 206 SER A O 1
ATOM 1596 N N . GLU A 1 207 ? -15.851 -0.066 4.034 1.00 67.75 207 GLU A N 1
ATOM 1597 C CA . GLU A 1 207 ? -16.619 0.188 5.251 1.00 67.75 207 GLU A CA 1
ATOM 1598 C C . GLU A 1 207 ? -17.490 -1.015 5.646 1.00 67.75 207 GLU A C 1
ATOM 1600 O O . GLU A 1 207 ? -17.724 -1.940 4.860 1.00 67.75 207 GLU A O 1
ATOM 1605 N N . ASN A 1 208 ? -17.987 -0.993 6.885 1.00 56.31 208 ASN A N 1
ATOM 1606 C CA . ASN A 1 208 ? -19.043 -1.899 7.323 1.00 56.31 208 ASN A CA 1
ATOM 1607 C C . ASN A 1 208 ? -20.298 -1.685 6.465 1.00 56.31 208 ASN A C 1
ATOM 1609 O O . ASN A 1 208 ? -20.759 -0.553 6.321 1.00 56.31 208 ASN A O 1
ATOM 1613 N N . ASP A 1 209 ? -20.894 -2.773 5.970 1.00 46.03 209 ASP A N 1
ATOM 1614 C CA . ASP A 1 209 ? -22.215 -2.727 5.345 1.00 46.03 209 ASP A CA 1
ATOM 1615 C C . ASP A 1 209 ? -23.255 -2.367 6.416 1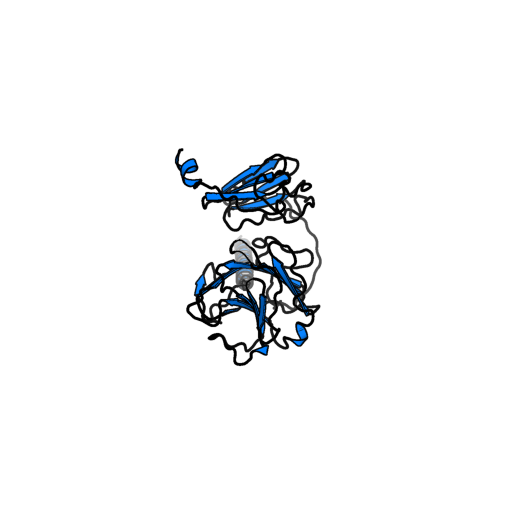.00 46.03 209 ASP A C 1
ATOM 1617 O O . ASP A 1 209 ? -23.927 -3.233 6.975 1.00 46.03 209 ASP A O 1
ATOM 1621 N N . ASN A 1 210 ? -23.450 -1.083 6.697 1.00 37.16 210 ASN A N 1
ATOM 1622 C CA . ASN A 1 210 ? -24.666 -0.623 7.358 1.00 37.16 210 ASN A CA 1
ATOM 1623 C C . ASN A 1 210 ? -25.813 -0.609 6.338 1.00 37.16 210 ASN A C 1
ATOM 1625 O O . ASN A 1 210 ? -26.459 0.413 6.129 1.00 37.16 210 ASN A O 1
ATOM 1629 N N . ASN A 1 211 ? -26.050 -1.738 5.663 1.00 33.22 211 ASN A N 1
ATOM 1630 C CA . ASN A 1 211 ? -27.235 -1.927 4.842 1.00 33.22 211 ASN A CA 1
ATOM 1631 C C . ASN A 1 211 ? -27.592 -3.415 4.684 1.00 33.22 211 ASN A C 1
ATOM 1633 O O . ASN A 1 211 ? -27.263 -4.070 3.696 1.00 33.22 211 ASN A O 1
ATOM 1637 N N . THR A 1 212 ? -28.315 -3.967 5.658 1.00 34.16 212 THR A N 1
ATOM 1638 C CA . THR A 1 212 ? -29.163 -5.138 5.407 1.00 34.16 212 THR A CA 1
ATOM 1639 C C . THR A 1 212 ? -30.302 -4.714 4.485 1.00 34.16 212 THR A C 1
ATOM 1641 O O . THR A 1 212 ? -31.273 -4.115 4.948 1.00 34.16 212 THR A O 1
ATOM 1644 N N . GLY A 1 213 ? -30.211 -5.032 3.196 1.00 29.45 213 GLY A N 1
ATOM 1645 C CA . GLY A 1 213 ? -31.310 -4.751 2.280 1.00 29.45 213 GLY A CA 1
ATOM 1646 C C . GLY A 1 213 ? -31.045 -5.131 0.832 1.00 29.45 213 GLY A C 1
ATOM 1647 O O . GLY A 1 213 ? -30.709 -4.266 0.041 1.00 29.45 213 GLY A O 1
ATOM 1648 N N . GLY A 1 214 ? -31.297 -6.400 0.498 1.00 26.72 214 GLY A N 1
ATOM 1649 C CA . GLY A 1 214 ? -31.700 -6.819 -0.848 1.00 26.72 214 GLY A CA 1
ATOM 1650 C C . GLY A 1 214 ? -30.575 -6.944 -1.870 1.00 26.72 214 GLY A C 1
ATOM 1651 O O . GLY A 1 214 ? -30.111 -5.961 -2.432 1.00 26.72 214 GLY A O 1
ATOM 1652 N N . GLY A 1 215 ? -30.186 -8.185 -2.163 1.00 29.83 215 GLY A N 1
ATOM 1653 C CA . GLY A 1 215 ? -29.446 -8.468 -3.384 1.00 29.83 215 GLY A CA 1
ATOM 1654 C C . GLY A 1 215 ? -30.311 -8.218 -4.614 1.00 29.83 215 GLY A C 1
ATOM 1655 O O . GLY A 1 215 ? -31.521 -8.395 -4.557 1.00 29.83 215 GLY A O 1
ATOM 1656 N N . GLU A 1 216 ? -29.666 -7.899 -5.728 1.00 29.30 216 GLU A N 1
ATOM 1657 C CA . GLU A 1 216 ? -30.122 -8.321 -7.046 1.00 29.30 216 GLU A CA 1
ATOM 1658 C C . GLU A 1 216 ? -28.931 -8.334 -8.007 1.00 29.30 216 GLU A C 1
ATOM 1660 O O . GLU A 1 216 ? -28.163 -7.381 -8.121 1.00 29.30 216 GLU A O 1
ATOM 1665 N N . ALA A 1 217 ? -28.763 -9.482 -8.657 1.00 36.12 217 ALA A N 1
ATOM 1666 C CA . ALA A 1 217 ? -27.927 -9.642 -9.827 1.00 36.12 217 ALA A CA 1
ATOM 1667 C C . ALA A 1 217 ? -28.592 -8.927 -11.010 1.00 36.12 217 ALA A C 1
ATOM 1669 O O . ALA A 1 217 ? -29.795 -9.065 -11.216 1.00 36.12 217 ALA A O 1
ATOM 1670 N N . GLY A 1 218 ? -27.812 -8.232 -11.832 1.00 27.94 218 GLY A N 1
ATOM 1671 C CA . GLY A 1 218 ? -28.324 -7.654 -13.069 1.00 27.94 218 GLY A CA 1
ATOM 1672 C C . GLY A 1 218 ? -27.212 -7.027 -13.887 1.00 27.94 218 GLY A C 1
ATOM 1673 O O . GLY A 1 218 ? -26.653 -6.008 -13.500 1.00 27.94 218 GLY A O 1
ATOM 1674 N N . GLY A 1 219 ? -26.872 -7.668 -15.004 1.00 32.38 219 GLY A N 1
ATOM 1675 C CA . GLY A 1 219 ? -25.973 -7.107 -16.003 1.00 32.38 219 GLY A CA 1
ATOM 1676 C C . GLY A 1 219 ? -26.592 -5.919 -16.741 1.00 32.38 219 GLY A C 1
ATOM 1677 O O . GLY A 1 219 ? -27.810 -5.770 -16.813 1.00 32.38 219 GLY A O 1
ATOM 1678 N N . GLY A 1 220 ? -25.724 -5.108 -17.332 1.00 25.22 220 GLY A N 1
ATOM 1679 C CA . GLY A 1 220 ? -26.090 -4.032 -18.242 1.00 25.22 220 GLY A CA 1
ATOM 1680 C C . GLY A 1 220 ? -24.848 -3.250 -18.648 1.00 25.22 220 GLY A C 1
ATOM 1681 O O . GLY A 1 220 ? -24.218 -2.610 -17.812 1.00 25.22 220 GLY A O 1
ATOM 1682 N N . GLU A 1 221 ? -24.476 -3.347 -19.922 1.00 33.78 221 GLU A N 1
ATOM 1683 C CA . GLU A 1 221 ? -23.505 -2.463 -20.574 1.00 33.78 221 GLU A CA 1
ATOM 1684 C C . GLU A 1 221 ? -23.916 -0.987 -20.409 1.00 33.78 221 GLU A C 1
ATOM 1686 O O . GLU A 1 221 ? -25.112 -0.687 -20.489 1.00 33.78 221 GLU A O 1
ATOM 1691 N N . PRO A 1 222 ? -22.981 -0.030 -20.284 1.00 38.31 222 PRO A N 1
ATOM 1692 C CA . PRO A 1 222 ? -23.308 1.368 -20.493 1.00 38.31 222 PRO A CA 1
ATOM 1693 C C . PRO A 1 222 ? -23.174 1.710 -21.978 1.00 38.31 222 PRO A C 1
ATOM 1695 O O . PRO A 1 222 ? -22.086 1.693 -22.557 1.00 38.31 222 PRO A O 1
ATOM 1698 N N . GLY A 1 223 ? -24.321 2.031 -22.573 1.00 29.55 223 GLY A N 1
ATOM 1699 C CA . GLY A 1 223 ? -24.426 2.699 -23.858 1.00 29.55 223 GLY A CA 1
ATOM 1700 C C . GLY A 1 223 ? -23.857 4.119 -23.831 1.00 29.55 223 GLY A C 1
ATOM 1701 O O . GLY A 1 223 ? -23.762 4.777 -22.796 1.00 29.55 223 GLY A O 1
ATOM 1702 N N . ASN A 1 224 ? -23.482 4.555 -25.026 1.00 41.50 224 ASN A N 1
ATOM 1703 C CA . ASN A 1 224 ? -22.922 5.852 -25.371 1.00 41.50 224 ASN A CA 1
ATOM 1704 C C . ASN A 1 224 ? -23.946 6.993 -25.176 1.00 41.50 224 ASN A C 1
ATOM 1706 O O . ASN A 1 224 ? -25.110 6.839 -25.550 1.00 41.50 224 ASN A O 1
ATOM 1710 N N . GLY A 1 225 ? -23.508 8.145 -24.663 1.00 33.25 225 GLY A N 1
ATOM 1711 C CA . GLY A 1 225 ? -24.313 9.365 -24.547 1.00 33.25 225 GLY A CA 1
ATOM 1712 C C . GLY A 1 225 ? -23.436 10.581 -24.243 1.00 33.25 225 GLY A C 1
ATOM 1713 O O . GLY A 1 225 ? -22.808 10.646 -23.190 1.00 33.25 225 GLY A O 1
ATOM 1714 N N . ASP A 1 226 ? -23.375 11.507 -25.196 1.00 39.34 226 ASP A N 1
ATOM 1715 C CA . ASP A 1 226 ? -22.446 12.635 -25.259 1.00 39.34 226 ASP A CA 1
ATOM 1716 C C . ASP A 1 226 ? -22.786 13.819 -24.319 1.00 39.34 226 ASP A C 1
ATOM 1718 O O . ASP A 1 226 ? -23.933 14.240 -24.200 1.00 39.34 226 ASP A O 1
ATOM 1722 N N . SER A 1 227 ? -21.717 14.337 -23.698 1.00 42.72 227 SER A N 1
ATOM 1723 C CA . SER A 1 227 ? -21.330 15.717 -23.315 1.00 42.72 227 SER A CA 1
ATOM 1724 C C . SER A 1 227 ? -22.349 16.836 -23.020 1.00 42.72 227 SER A C 1
ATOM 1726 O O . SER A 1 227 ? -23.113 17.220 -23.896 1.00 42.72 227 SER A O 1
ATOM 1728 N N . GLU A 1 228 ? -22.113 17.559 -21.910 1.00 36.31 228 GLU A N 1
ATOM 1729 C CA . GLU A 1 228 ? -21.840 19.016 -21.913 1.00 36.31 228 GLU A CA 1
ATOM 1730 C C . GLU A 1 228 ? -21.220 19.481 -20.571 1.00 36.31 228 GLU A C 1
ATOM 1732 O O . GLU A 1 228 ? -21.826 19.353 -19.512 1.00 36.31 228 GLU A O 1
ATOM 1737 N N . GLY A 1 229 ? -19.990 20.017 -20.614 1.00 32.06 229 GLY A N 1
ATOM 1738 C CA . GLY A 1 229 ? -19.273 20.556 -19.445 1.00 32.06 229 GLY A CA 1
ATOM 1739 C C . GLY A 1 229 ? -17.750 20.520 -19.611 1.00 32.06 229 GLY A C 1
ATOM 1740 O O . GLY A 1 229 ? -17.083 19.626 -19.104 1.00 32.06 229 GLY A O 1
ATOM 1741 N N . GLY A 1 230 ? -17.192 21.466 -20.371 1.00 40.25 230 GLY A N 1
ATOM 1742 C CA . GLY A 1 230 ? -15.773 21.503 -20.730 1.00 40.25 230 GLY A CA 1
ATOM 1743 C C . GLY A 1 230 ? -14.818 21.747 -19.556 1.00 40.25 230 GLY A C 1
ATOM 1744 O O . GLY A 1 230 ? -14.548 22.889 -19.199 1.00 40.25 230 GLY A O 1
ATOM 1745 N N . SER A 1 231 ? -14.211 20.670 -19.064 1.00 40.03 231 SER A N 1
ATOM 1746 C CA . SER A 1 231 ? -12.787 20.619 -18.722 1.00 40.03 231 SER A CA 1
ATOM 1747 C C . SER A 1 231 ? -12.173 19.609 -19.683 1.00 40.03 231 SER A C 1
ATOM 1749 O O . SER A 1 231 ? -12.579 18.449 -19.706 1.00 40.03 231 SER A O 1
ATOM 1751 N N . THR A 1 232 ? -11.257 20.023 -20.557 1.00 41.41 232 THR A N 1
ATOM 1752 C CA . THR A 1 232 ? -10.549 19.057 -21.402 1.00 41.41 232 THR A CA 1
ATOM 1753 C C . THR A 1 232 ? -9.570 18.296 -20.511 1.00 41.41 232 THR A C 1
ATOM 1755 O O . THR A 1 232 ? -8.425 18.727 -20.363 1.00 41.41 232 THR A O 1
ATOM 1758 N N . ASN A 1 233 ? -10.017 17.202 -19.893 1.00 51.97 233 ASN A N 1
ATOM 1759 C CA . ASN A 1 233 ? -9.152 16.280 -19.163 1.00 51.97 233 ASN A CA 1
ATOM 1760 C C . ASN A 1 233 ? -8.080 15.782 -20.139 1.00 51.97 233 ASN A C 1
ATOM 1762 O O . ASN A 1 233 ? -8.349 14.986 -21.043 1.00 51.97 233 ASN A O 1
ATOM 1766 N N . LYS A 1 234 ? -6.866 16.332 -20.032 1.00 63.12 234 LYS A N 1
ATOM 1767 C CA . LYS A 1 234 ? -5.764 16.045 -20.956 1.00 63.12 234 LYS A CA 1
ATOM 1768 C C . LYS A 1 234 ? -5.183 14.678 -20.622 1.00 63.12 234 LYS A C 1
ATOM 1770 O O . LYS A 1 234 ? -4.220 14.571 -19.874 1.00 63.12 234 LYS A O 1
ATOM 1775 N N . VAL A 1 235 ? -5.767 13.638 -21.199 1.00 83.06 235 VAL A N 1
ATOM 1776 C CA . VAL A 1 235 ? -5.210 12.286 -21.183 1.00 83.06 235 VAL A CA 1
ATOM 1777 C C . VAL A 1 235 ? -4.202 12.166 -22.328 1.00 83.06 235 VAL A C 1
ATOM 1779 O O . VAL A 1 235 ? -4.536 12.473 -23.474 1.00 83.06 235 VAL A O 1
ATOM 1782 N N . LYS A 1 236 ? -2.975 11.712 -22.042 1.00 87.06 236 LYS A N 1
ATOM 1783 C CA . LYS A 1 236 ? -2.001 11.343 -23.083 1.00 87.06 236 LYS A CA 1
ATOM 1784 C C . LYS A 1 236 ? -2.002 9.828 -23.274 1.00 87.06 236 LYS A C 1
ATOM 1786 O O . LYS A 1 236 ? -2.039 9.075 -22.300 1.00 87.06 236 LYS A O 1
ATOM 1791 N N . LEU A 1 237 ? -1.930 9.389 -24.527 1.00 89.88 237 LEU A N 1
ATOM 1792 C CA . LEU A 1 237 ? -1.752 7.986 -24.887 1.00 89.88 237 LEU A CA 1
ATOM 1793 C C . LEU A 1 237 ? -0.380 7.784 -25.522 1.00 89.88 237 LEU A C 1
ATOM 1795 O O . LEU A 1 237 ? 0.043 8.583 -26.355 1.00 89.88 237 LEU A O 1
ATOM 1799 N N . PHE A 1 238 ? 0.276 6.692 -25.148 1.00 92.25 238 PHE A N 1
ATOM 1800 C CA . PHE A 1 238 ? 1.553 6.264 -25.705 1.00 92.25 238 PHE A CA 1
ATOM 1801 C C . PHE A 1 238 ? 1.426 4.822 -26.193 1.00 92.25 238 PHE A C 1
ATOM 1803 O O . PHE A 1 238 ? 0.672 4.029 -25.626 1.00 92.25 238 PHE A O 1
ATOM 1810 N N . SER A 1 239 ? 2.163 4.469 -27.241 1.00 88.50 239 SER A N 1
ATOM 1811 C CA . SER A 1 239 ? 2.122 3.137 -27.845 1.00 88.50 239 SER A CA 1
ATOM 1812 C C . SER A 1 239 ? 3.511 2.687 -28.269 1.00 88.50 239 SER A C 1
ATOM 1814 O O . SER A 1 239 ? 4.250 3.474 -28.859 1.00 88.50 239 SER A O 1
ATOM 1816 N N . GLY A 1 240 ? 3.831 1.415 -28.055 1.00 83.31 240 GLY A N 1
ATOM 1817 C CA . GLY A 1 240 ? 5.072 0.811 -28.533 1.00 83.31 240 GLY A CA 1
ATOM 1818 C C . GLY A 1 240 ? 5.115 -0.683 -28.234 1.00 83.31 240 GLY A C 1
ATOM 1819 O O . GLY A 1 240 ? 4.585 -1.123 -27.219 1.00 83.31 240 GLY A O 1
ATOM 1820 N N . ASN A 1 241 ? 5.699 -1.464 -29.148 1.00 83.69 241 ASN A N 1
ATOM 1821 C CA . ASN A 1 241 ? 5.882 -2.917 -29.025 1.00 83.69 241 ASN A CA 1
ATOM 1822 C C . ASN A 1 241 ? 4.636 -3.693 -28.533 1.00 83.69 241 ASN A C 1
ATOM 1824 O O . ASN A 1 241 ? 4.691 -4.467 -27.579 1.00 83.69 241 ASN A O 1
ATOM 1828 N N . ASN A 1 242 ? 3.484 -3.463 -29.175 1.00 85.69 242 ASN A N 1
ATOM 1829 C CA . ASN A 1 242 ? 2.191 -4.072 -28.822 1.00 85.69 242 ASN A CA 1
ATOM 1830 C C . ASN A 1 242 ? 1.701 -3.782 -27.387 1.00 85.69 242 ASN A C 1
ATOM 1832 O O . ASN A 1 242 ? 0.830 -4.492 -26.881 1.00 85.69 242 ASN A O 1
ATOM 1836 N N . ALA A 1 243 ? 2.227 -2.740 -26.744 1.00 91.06 243 ALA A N 1
ATOM 1837 C CA . ALA A 1 243 ? 1.751 -2.198 -25.480 1.00 91.06 243 ALA A CA 1
ATOM 1838 C C . ALA A 1 243 ? 1.224 -0.766 -25.655 1.00 91.06 243 ALA A C 1
ATOM 1840 O O . ALA A 1 243 ? 1.628 -0.025 -26.560 1.00 91.06 243 ALA A O 1
ATOM 1841 N N . LEU A 1 244 ? 0.298 -0.395 -24.779 1.00 89.50 244 LEU A N 1
ATOM 1842 C CA . LEU A 1 244 ? -0.359 0.901 -24.718 1.00 89.50 244 LEU A CA 1
ATOM 1843 C C . LEU A 1 244 ? -0.299 1.438 -23.292 1.00 89.50 244 LEU A C 1
ATOM 1845 O O . LEU A 1 244 ? -0.446 0.686 -22.327 1.00 89.50 244 LEU A O 1
ATOM 1849 N N . TYR A 1 245 ? -0.128 2.753 -23.184 1.00 94.44 245 TYR A N 1
ATOM 1850 C CA . TYR A 1 245 ? -0.037 3.455 -21.913 1.00 94.44 245 TYR A CA 1
ATOM 1851 C C . TYR A 1 245 ? -0.958 4.667 -21.914 1.00 94.44 245 TYR A C 1
ATOM 1853 O O . TYR A 1 245 ? -1.022 5.412 -22.893 1.00 94.44 245 TYR A O 1
ATOM 1861 N N . LYS A 1 246 ? -1.648 4.882 -20.796 1.00 93.44 246 LYS A N 1
ATOM 1862 C CA . LYS A 1 246 ? -2.459 6.068 -20.521 1.00 93.44 246 LYS A CA 1
ATOM 1863 C C . LYS A 1 246 ? -1.802 6.853 -19.396 1.00 93.44 246 LYS A C 1
ATOM 1865 O O . LYS A 1 246 ? -1.675 6.314 -18.303 1.00 93.44 246 LYS A O 1
ATOM 1870 N N . LEU A 1 247 ? -1.468 8.113 -19.647 1.00 91.31 247 LEU A N 1
ATOM 1871 C CA . LEU A 1 247 ? -1.156 9.090 -18.608 1.00 91.31 247 LEU A CA 1
ATOM 1872 C C . LEU A 1 247 ? -2.400 9.945 -18.366 1.00 91.31 247 LEU A C 1
ATOM 1874 O O . LEU A 1 247 ? -2.868 10.623 -19.286 1.00 91.31 247 LEU A O 1
ATOM 1878 N N . ASP A 1 248 ? -2.962 9.864 -17.163 1.00 87.50 248 ASP A N 1
ATOM 1879 C CA . ASP A 1 248 ? -4.103 10.691 -16.772 1.00 87.50 248 ASP A CA 1
ATOM 1880 C C . ASP A 1 248 ? -3.679 12.077 -16.255 1.00 87.50 248 ASP A C 1
ATOM 1882 O O . ASP A 1 248 ? -2.496 12.404 -16.144 1.00 87.50 248 ASP A O 1
ATOM 1886 N N . GLU A 1 249 ? -4.664 12.917 -15.949 1.00 84.44 249 GLU A N 1
ATOM 1887 C CA . GLU A 1 249 ? -4.449 14.290 -15.482 1.00 84.44 249 GLU A CA 1
ATOM 1888 C C . GLU A 1 249 ? -3.796 14.391 -14.095 1.00 84.44 249 GLU A C 1
ATOM 1890 O O . GLU A 1 249 ? -3.080 15.358 -13.806 1.00 84.44 249 GLU A O 1
ATOM 1895 N N . ASN A 1 250 ? -3.983 13.361 -13.268 1.00 82.06 250 ASN A N 1
ATOM 1896 C CA . ASN A 1 250 ? -3.381 13.244 -11.944 1.00 82.06 250 ASN A CA 1
ATOM 1897 C C . ASN A 1 250 ? -1.913 12.794 -12.028 1.00 82.06 250 ASN A C 1
ATOM 1899 O O . ASN A 1 250 ? -1.188 12.845 -11.036 1.00 82.06 250 ASN A O 1
ATOM 1903 N N . GLY A 1 251 ? -1.442 12.429 -13.223 1.00 85.25 251 GLY A N 1
ATOM 1904 C CA . GLY A 1 251 ? -0.099 11.921 -13.451 1.00 85.25 251 GLY A CA 1
ATOM 1905 C C . GLY A 1 251 ? 0.031 10.427 -13.161 1.00 85.25 251 GLY A C 1
ATOM 1906 O O . GLY A 1 251 ? 1.148 9.953 -12.970 1.00 85.25 251 GLY A O 1
ATOM 1907 N N . ASN A 1 252 ? -1.076 9.679 -13.115 1.00 88.69 252 ASN A N 1
ATOM 1908 C CA . ASN A 1 252 ? -1.034 8.225 -13.011 1.00 88.69 252 ASN A CA 1
ATOM 1909 C C . ASN A 1 252 ? -0.828 7.598 -14.389 1.00 88.69 252 ASN A C 1
ATOM 1911 O O . ASN A 1 252 ? -1.444 8.005 -15.381 1.00 88.69 252 ASN A O 1
ATOM 1915 N N . VAL A 1 253 ? -0.024 6.539 -14.424 1.00 92.69 253 VAL A N 1
ATOM 1916 C CA . VAL A 1 253 ? 0.232 5.754 -15.630 1.00 92.69 253 VAL A CA 1
ATOM 1917 C C . VAL A 1 253 ? -0.534 4.441 -15.543 1.00 92.69 253 VAL A C 1
ATOM 1919 O O . VAL A 1 253 ? -0.444 3.729 -14.549 1.00 92.69 253 VAL A O 1
ATOM 1922 N N . PHE A 1 254 ? -1.268 4.098 -16.594 1.00 89.88 254 PHE A N 1
ATOM 1923 C CA . PHE A 1 254 ? -1.906 2.794 -16.752 1.00 89.88 254 PHE A CA 1
ATOM 1924 C C . PHE A 1 254 ? -1.352 2.104 -17.987 1.00 89.88 254 PHE A C 1
ATOM 1926 O O . PHE A 1 254 ? -1.189 2.762 -19.011 1.00 89.88 254 PHE A O 1
ATOM 1933 N N . ALA A 1 255 ? -1.123 0.797 -17.917 1.00 92.81 255 ALA A N 1
ATOM 1934 C CA . ALA A 1 255 ? -0.511 0.017 -18.986 1.00 92.81 255 ALA A CA 1
ATOM 1935 C C . ALA A 1 255 ? -1.336 -1.236 -19.324 1.00 92.81 255 ALA A C 1
ATOM 1937 O O . ALA A 1 255 ? -1.911 -1.883 -18.443 1.00 92.81 255 ALA A O 1
ATOM 1938 N N . TRP A 1 256 ? -1.402 -1.578 -20.611 1.00 93.94 256 TRP A N 1
ATOM 1939 C CA . TRP A 1 256 ? -1.959 -2.840 -21.111 1.00 93.94 256 TRP A CA 1
ATOM 1940 C C . TRP A 1 256 ? -1.303 -3.249 -22.436 1.00 93.94 256 TRP A C 1
ATOM 1942 O O . TRP A 1 256 ? -0.663 -2.441 -23.102 1.00 93.94 256 TRP A O 1
ATOM 1952 N N . GLY A 1 257 ? -1.475 -4.505 -22.840 1.00 94.06 257 GLY A N 1
ATOM 1953 C CA . GLY A 1 257 ? -0.906 -5.089 -24.054 1.00 94.06 257 GLY A CA 1
ATOM 1954 C C . GLY A 1 257 ? 0.142 -6.159 -23.753 1.00 94.06 257 GLY A C 1
ATOM 1955 O O . GLY A 1 257 ? -0.010 -6.934 -22.804 1.00 94.06 257 GLY A O 1
ATOM 1956 N N . ASN A 1 258 ? 1.182 -6.235 -24.587 1.00 90.56 258 ASN A N 1
ATOM 1957 C CA . ASN A 1 258 ? 2.274 -7.191 -24.413 1.00 90.56 258 ASN A CA 1
ATOM 1958 C C . ASN A 1 258 ? 3.122 -6.863 -23.175 1.00 90.56 258 ASN A C 1
ATOM 1960 O O . ASN A 1 258 ? 3.520 -5.717 -22.981 1.00 90.56 258 ASN A O 1
ATOM 1964 N N . ASN A 1 259 ? 3.431 -7.888 -22.381 1.00 94.88 259 ASN A N 1
ATOM 1965 C CA . ASN A 1 259 ? 4.245 -7.782 -21.173 1.00 94.88 259 ASN A CA 1
ATOM 1966 C C . ASN A 1 259 ? 5.361 -8.836 -21.101 1.00 94.88 259 ASN A C 1
ATOM 1968 O O . ASN A 1 259 ? 5.866 -9.138 -20.024 1.00 94.88 259 ASN A O 1
ATOM 1972 N N . SER A 1 260 ? 5.757 -9.430 -22.231 1.00 90.31 260 SER A N 1
ATOM 1973 C CA . SER A 1 260 ? 6.706 -10.556 -22.244 1.00 90.31 260 SER A CA 1
ATOM 1974 C C . SER A 1 260 ? 8.079 -10.230 -21.638 1.00 90.31 260 SER A C 1
ATOM 1976 O O . SER A 1 260 ? 8.821 -11.147 -21.299 1.00 90.31 260 SER A O 1
ATOM 1978 N N . TYR A 1 261 ? 8.400 -8.944 -21.482 1.00 89.88 261 TYR A N 1
ATOM 1979 C CA . TYR A 1 261 ? 9.638 -8.441 -20.891 1.00 89.88 261 TYR A CA 1
ATOM 1980 C C . TYR A 1 261 ? 9.400 -7.579 -19.639 1.00 89.88 261 TYR A C 1
ATOM 1982 O O . TYR A 1 261 ? 10.316 -6.903 -19.180 1.00 89.88 261 TYR A O 1
ATOM 1990 N N . GLY A 1 262 ? 8.180 -7.564 -19.091 1.00 89.25 262 GLY A N 1
ATOM 1991 C CA . GLY A 1 262 ? 7.828 -6.713 -17.952 1.00 89.25 262 GLY A CA 1
ATOM 1992 C C . GLY A 1 262 ? 7.620 -5.241 -18.318 1.00 89.25 262 GLY A C 1
ATOM 1993 O O . GLY A 1 262 ? 7.598 -4.386 -17.435 1.00 89.25 262 GLY A O 1
ATOM 1994 N N . GLN A 1 263 ? 7.480 -4.912 -19.609 1.00 92.69 263 GLN A N 1
ATOM 1995 C CA . GLN A 1 263 ? 7.365 -3.528 -20.080 1.00 92.69 263 GLN A CA 1
ATOM 1996 C C . GLN A 1 263 ? 6.088 -2.815 -19.606 1.00 92.69 263 GLN A C 1
ATOM 1998 O O . GLN A 1 263 ? 6.029 -1.589 -19.651 1.00 92.69 263 GLN A O 1
ATOM 2003 N N . LEU A 1 264 ? 5.087 -3.545 -19.097 1.00 93.31 264 LEU A N 1
ATOM 2004 C CA . LEU A 1 264 ? 3.935 -2.920 -18.448 1.00 93.31 264 LEU A CA 1
ATOM 2005 C C . LEU A 1 264 ? 4.268 -2.386 -17.048 1.00 93.31 264 LEU A C 1
ATOM 2007 O O . LEU A 1 264 ? 3.562 -1.500 -16.586 1.00 93.31 264 LEU A O 1
ATOM 2011 N N . GLY A 1 265 ? 5.323 -2.874 -16.385 1.00 91.38 265 GLY A N 1
ATOM 2012 C CA . GLY A 1 265 ? 5.759 -2.360 -15.079 1.00 91.38 265 GLY A CA 1
ATOM 2013 C C . GLY A 1 265 ? 4.843 -2.746 -13.914 1.00 91.38 265 GLY A C 1
ATOM 2014 O O . GLY A 1 265 ? 4.711 -1.983 -12.960 1.00 91.38 265 GLY A O 1
ATOM 2015 N N . LEU A 1 266 ? 4.166 -3.893 -14.008 1.00 85.81 266 LEU A N 1
ATOM 2016 C CA . LEU A 1 266 ? 3.110 -4.312 -13.074 1.00 85.81 266 LEU A CA 1
ATOM 2017 C C . LEU A 1 266 ? 3.547 -5.421 -12.107 1.00 85.81 266 LEU A C 1
ATOM 2019 O O . LEU A 1 266 ? 2.714 -5.999 -11.420 1.00 85.81 266 LEU A O 1
ATOM 2023 N N . GLY A 1 267 ? 4.847 -5.718 -12.045 1.00 82.75 267 GLY A N 1
ATOM 2024 C CA . GLY A 1 267 ? 5.400 -6.730 -11.141 1.00 82.75 267 GLY A CA 1
ATOM 2025 C C . GLY A 1 267 ? 5.394 -8.154 -11.687 1.00 82.75 267 GLY A C 1
ATOM 2026 O O . GLY A 1 267 ? 5.776 -9.077 -10.975 1.00 82.75 267 GLY A O 1
ATOM 2027 N N . ASP A 1 268 ? 5.021 -8.336 -12.951 1.00 84.25 268 ASP A N 1
ATOM 2028 C CA . ASP A 1 268 ? 4.971 -9.627 -13.635 1.00 84.25 268 ASP A CA 1
ATOM 2029 C C . ASP A 1 268 ? 5.287 -9.478 -15.135 1.00 84.25 268 ASP A C 1
ATOM 2031 O O . ASP A 1 268 ? 5.586 -8.381 -15.620 1.00 84.25 268 ASP A O 1
ATOM 2035 N N . THR A 1 269 ? 5.215 -10.590 -15.873 1.00 88.56 269 THR A N 1
ATOM 2036 C CA . THR A 1 269 ? 5.365 -10.650 -17.337 1.00 88.56 269 THR A CA 1
ATOM 2037 C C . THR A 1 269 ? 4.080 -11.086 -18.059 1.00 88.56 269 THR A C 1
ATOM 2039 O O . THR A 1 269 ? 4.109 -11.578 -19.190 1.00 88.56 269 THR A O 1
ATOM 2042 N N . GLU A 1 270 ? 2.921 -10.897 -17.422 1.00 86.00 270 GLU A N 1
ATOM 2043 C CA . GLU A 1 270 ? 1.621 -11.298 -17.956 1.00 86.00 270 GLU A CA 1
ATOM 2044 C C . GLU A 1 270 ? 1.001 -10.220 -18.850 1.00 86.00 270 GLU A C 1
ATOM 2046 O O . GLU A 1 270 ? 0.901 -9.040 -18.489 1.00 86.00 270 GLU A O 1
ATOM 2051 N N . ASN A 1 271 ? 0.564 -10.633 -20.042 1.00 83.38 271 ASN A N 1
ATOM 2052 C CA . ASN A 1 271 ? -0.110 -9.749 -20.990 1.00 83.38 271 ASN A CA 1
ATOM 2053 C C . ASN A 1 271 ? -1.448 -9.267 -20.422 1.00 83.38 271 ASN A C 1
ATOM 2055 O O . ASN A 1 271 ? -2.180 -10.025 -19.788 1.00 83.38 271 ASN A O 1
ATOM 2059 N N . ARG A 1 272 ? -1.820 -8.025 -20.734 1.00 87.31 272 ARG A N 1
ATOM 2060 C CA . ARG A 1 272 ? -3.095 -7.436 -20.301 1.00 87.31 272 ARG A CA 1
ATOM 2061 C C . ARG A 1 272 ? -3.906 -6.934 -21.477 1.00 87.31 272 ARG A C 1
ATOM 2063 O O . ARG A 1 272 ? -3.366 -6.472 -22.476 1.00 87.31 272 ARG A O 1
ATOM 2070 N N . SER A 1 273 ? -5.220 -6.995 -21.345 1.00 83.94 273 SER A N 1
ATOM 2071 C CA . SER A 1 273 ? -6.145 -6.357 -22.278 1.00 83.94 273 SER A CA 1
ATOM 2072 C C . SER A 1 273 ? -6.563 -4.989 -21.735 1.00 83.94 273 SER A C 1
ATOM 2074 O O . SER A 1 273 ? -6.262 -4.648 -20.593 1.00 83.94 273 SER A O 1
ATOM 2076 N N . LEU A 1 274 ? -7.294 -4.199 -22.523 1.00 72.44 274 LEU A N 1
ATOM 2077 C CA . LEU A 1 274 ? -7.801 -2.903 -22.060 1.00 72.44 274 LEU A CA 1
ATOM 2078 C C . LEU A 1 274 ? -8.711 -3.021 -20.817 1.00 72.44 274 LEU A C 1
ATOM 2080 O O . LEU A 1 274 ? -8.717 -2.114 -19.977 1.00 72.44 274 LEU A O 1
ATOM 2084 N N . SER A 1 275 ? -9.467 -4.120 -20.684 1.00 64.25 275 SER A N 1
ATOM 2085 C CA . SER A 1 275 ? -10.335 -4.367 -19.522 1.00 64.25 275 SER A CA 1
ATOM 2086 C C . SER A 1 275 ? -9.548 -4.752 -18.268 1.00 64.25 275 SER A C 1
ATOM 2088 O O . SER A 1 275 ? -10.030 -4.521 -17.165 1.00 64.25 275 SER A O 1
ATOM 2090 N N . THR A 1 276 ? -8.324 -5.263 -18.428 1.00 64.38 276 THR A N 1
ATOM 2091 C CA . THR A 1 276 ? -7.423 -5.674 -17.340 1.00 64.38 276 THR A CA 1
ATOM 2092 C C . THR A 1 276 ? -6.177 -4.792 -17.231 1.00 64.38 276 THR A C 1
ATOM 2094 O O . THR A 1 276 ? -5.152 -5.224 -16.705 1.00 64.38 276 THR A O 1
ATOM 2097 N N . LYS A 1 277 ? -6.240 -3.548 -17.732 1.00 80.19 277 LYS A N 1
ATOM 2098 C CA . LYS A 1 277 ? -5.144 -2.575 -17.604 1.00 80.19 277 LYS A CA 1
ATOM 2099 C C . LYS A 1 277 ? -4.753 -2.387 -16.135 1.00 80.19 277 LYS A C 1
ATOM 2101 O O . LYS A 1 277 ? -5.624 -2.258 -15.277 1.00 80.19 277 LYS A O 1
ATOM 2106 N N . GLY A 1 278 ? -3.454 -2.347 -15.863 1.00 75.31 278 GLY A N 1
ATOM 2107 C CA . GLY A 1 278 ? -2.922 -2.116 -14.520 1.00 75.31 278 GLY A CA 1
ATOM 2108 C C . GLY A 1 278 ? -2.406 -0.693 -14.363 1.00 75.31 278 GLY A C 1
ATOM 2109 O O . GLY A 1 278 ? -1.986 -0.079 -15.345 1.00 75.31 278 GLY A O 1
ATOM 2110 N N . LYS A 1 279 ? -2.439 -0.170 -13.137 1.00 85.94 279 LYS A N 1
ATOM 2111 C CA . LYS A 1 279 ? -1.766 1.080 -12.782 1.00 85.94 279 LYS A CA 1
ATOM 2112 C C . LYS A 1 279 ? -0.291 0.787 -12.509 1.00 85.94 279 LYS A C 1
ATOM 2114 O O . LYS A 1 279 ? 0.028 -0.118 -11.750 1.00 85.94 279 LYS A O 1
ATOM 2119 N N . VAL A 1 280 ? 0.592 1.544 -13.144 1.00 89.12 280 VAL A N 1
ATOM 2120 C CA . VAL A 1 280 ? 2.039 1.428 -12.974 1.00 89.12 280 VAL A CA 1
ATOM 2121 C C . VAL A 1 280 ? 2.446 2.131 -11.683 1.00 89.12 280 VAL A C 1
ATOM 2123 O O . VAL A 1 280 ? 2.063 3.278 -11.449 1.00 89.12 280 VAL A O 1
ATOM 2126 N N . ALA A 1 281 ? 3.225 1.438 -10.856 1.00 84.50 281 ALA A N 1
ATOM 2127 C CA . ALA A 1 281 ? 3.534 1.837 -9.489 1.00 84.50 281 ALA A CA 1
ATOM 2128 C C . ALA A 1 281 ? 4.569 2.977 -9.397 1.00 84.50 281 ALA A C 1
ATOM 2130 O O . ALA A 1 281 ? 5.738 2.749 -9.086 1.00 84.50 281 ALA A O 1
ATOM 2131 N N . ILE A 1 282 ? 4.143 4.212 -9.681 1.00 79.81 282 ILE A N 1
ATOM 2132 C CA . ILE A 1 282 ? 4.959 5.430 -9.557 1.00 79.81 282 ILE A CA 1
ATOM 2133 C C . ILE A 1 282 ? 4.282 6.380 -8.566 1.00 79.81 282 ILE A C 1
ATOM 2135 O O . ILE A 1 282 ? 3.165 6.840 -8.785 1.00 79.81 282 ILE A O 1
ATOM 2139 N N . PHE A 1 283 ? 4.976 6.682 -7.467 1.00 73.19 283 PHE A N 1
ATOM 2140 C CA . PHE A 1 283 ? 4.418 7.366 -6.285 1.00 73.19 283 PHE A CA 1
ATOM 2141 C C . PHE A 1 283 ? 4.523 8.885 -6.325 1.00 73.19 283 PHE A C 1
ATOM 2143 O O . PHE A 1 283 ? 4.565 9.549 -5.288 1.00 73.19 283 PHE A O 1
ATOM 2150 N N . GLU A 1 284 ? 4.602 9.433 -7.525 1.00 79.94 284 GLU A N 1
ATOM 2151 C CA . GLU A 1 284 ? 4.610 10.860 -7.772 1.00 79.94 284 GLU A CA 1
ATOM 2152 C C . GLU A 1 284 ? 4.037 11.141 -9.164 1.00 79.94 284 GLU A C 1
ATOM 2154 O O . GLU A 1 284 ? 4.157 10.299 -10.055 1.00 79.94 284 GLU A O 1
ATOM 2159 N N . PRO A 1 285 ? 3.400 12.305 -9.373 1.00 81.19 285 PRO A N 1
ATOM 2160 C CA . PRO A 1 285 ? 2.739 12.589 -10.637 1.00 81.19 285 PRO A CA 1
ATOM 2161 C C . PRO A 1 285 ? 3.712 12.540 -11.818 1.00 81.19 285 PRO A C 1
ATOM 2163 O O . PRO A 1 285 ? 4.656 13.333 -11.883 1.00 81.19 285 PRO A O 1
ATOM 2166 N N . VAL A 1 286 ? 3.447 11.663 -12.781 1.00 88.50 286 VAL A N 1
ATOM 2167 C CA . VAL A 1 286 ? 4.182 11.578 -14.046 1.00 88.50 286 VAL A CA 1
ATOM 2168 C C . VAL A 1 286 ? 3.785 12.746 -14.953 1.00 88.50 286 VAL A C 1
ATOM 2170 O O . VAL A 1 286 ? 2.618 13.136 -15.032 1.00 88.50 286 VAL A O 1
ATOM 2173 N N . SER A 1 287 ? 4.767 13.353 -15.615 1.00 86.75 287 SER A N 1
ATOM 2174 C CA . SER A 1 287 ? 4.579 14.421 -16.602 1.00 86.75 287 SER A CA 1
ATOM 2175 C C . SER A 1 287 ? 4.714 13.914 -18.041 1.00 86.75 287 SER A C 1
ATOM 2177 O O . SER A 1 287 ? 4.027 14.433 -18.934 1.00 86.75 287 SER A O 1
ATOM 2179 N N . ASP A 1 288 ? 5.555 12.899 -18.271 1.00 88.81 288 ASP A N 1
ATOM 2180 C CA . ASP A 1 288 ? 5.762 12.317 -19.597 1.00 88.81 288 ASP A CA 1
ATOM 2181 C C . ASP A 1 288 ? 6.325 10.889 -19.580 1.00 88.81 288 ASP A C 1
ATOM 2183 O O . ASP A 1 288 ? 6.890 10.446 -18.578 1.00 88.81 288 ASP A O 1
ATOM 2187 N N . LEU A 1 289 ? 6.179 10.187 -20.711 1.00 91.50 289 LEU A N 1
ATOM 2188 C CA . LEU A 1 289 ? 6.682 8.827 -20.927 1.00 91.50 289 LEU A CA 1
ATOM 2189 C C . LEU A 1 289 ? 7.504 8.724 -22.219 1.00 91.50 289 LEU A C 1
ATOM 2191 O O . LEU A 1 289 ? 7.132 9.278 -23.251 1.00 91.50 289 LEU A O 1
ATOM 2195 N N . ILE A 1 290 ? 8.565 7.919 -22.184 1.00 90.50 290 ILE A N 1
ATOM 2196 C CA . ILE A 1 290 ? 9.309 7.449 -23.358 1.00 90.50 290 ILE A CA 1
ATOM 2197 C C . ILE A 1 290 ? 9.112 5.941 -23.462 1.00 90.50 290 ILE A C 1
ATOM 2199 O O . ILE A 1 290 ? 9.430 5.204 -22.529 1.00 90.50 290 ILE A O 1
ATOM 2203 N N . ILE A 1 291 ? 8.608 5.481 -24.608 1.00 91.00 291 ILE A N 1
ATOM 2204 C CA . ILE A 1 291 ? 8.389 4.056 -24.874 1.00 91.00 291 ILE A CA 1
ATOM 2205 C C . ILE A 1 291 ? 9.534 3.537 -25.747 1.00 91.00 291 ILE A C 1
ATOM 2207 O O . ILE A 1 291 ? 9.632 3.881 -26.924 1.00 91.00 291 ILE A O 1
ATOM 2211 N N . GLY A 1 292 ? 10.413 2.733 -25.154 1.00 83.56 292 GLY A N 1
ATOM 2212 C CA . GLY A 1 292 ? 11.451 1.986 -25.859 1.00 83.56 292 GLY A CA 1
ATOM 2213 C C . GLY A 1 292 ? 10.917 0.678 -26.448 1.00 83.56 292 GLY A C 1
ATOM 2214 O O . GLY A 1 292 ? 9.739 0.346 -26.322 1.00 83.56 292 GLY A O 1
ATOM 2215 N N . GLU A 1 293 ? 11.793 -0.106 -27.083 1.00 84.31 293 GLU A N 1
ATOM 2216 C CA . GLU A 1 293 ? 11.386 -1.379 -27.698 1.00 84.31 293 GLU A CA 1
ATOM 2217 C C . GLU A 1 293 ? 10.868 -2.375 -26.652 1.00 84.31 293 GLU A C 1
ATOM 2219 O O . GLU A 1 293 ? 9.849 -3.020 -26.859 1.00 84.31 293 GLU A O 1
ATOM 2224 N N . ARG A 1 294 ? 11.536 -2.497 -25.502 1.00 88.25 294 ARG A N 1
ATOM 2225 C CA . ARG A 1 294 ? 11.150 -3.438 -24.431 1.00 88.25 294 ARG A CA 1
ATOM 2226 C C . ARG A 1 294 ? 11.126 -2.801 -23.051 1.00 88.25 294 ARG A C 1
ATOM 2228 O O . ARG A 1 294 ? 11.095 -3.507 -22.052 1.00 88.25 294 ARG A O 1
ATOM 2235 N N . PHE A 1 295 ? 11.165 -1.477 -23.000 1.00 90.44 295 PHE A N 1
ATOM 2236 C CA . PHE A 1 295 ? 11.255 -0.724 -21.763 1.00 90.44 295 PHE A CA 1
ATOM 2237 C C . PHE A 1 295 ? 10.484 0.580 -21.850 1.00 90.44 295 PHE A C 1
ATOM 2239 O O . PHE A 1 295 ? 10.153 1.052 -22.937 1.00 90.44 295 PHE A O 1
ATOM 2246 N N . VAL A 1 296 ? 10.233 1.174 -20.694 1.00 93.50 296 VAL A N 1
ATOM 2247 C CA . VAL A 1 296 ? 9.576 2.466 -20.558 1.00 93.50 296 VAL A CA 1
ATOM 2248 C C . VAL A 1 296 ? 10.370 3.313 -19.581 1.00 93.50 296 VAL A C 1
ATOM 2250 O O . VAL A 1 296 ? 10.901 2.798 -18.599 1.00 93.50 296 VAL A O 1
ATOM 2253 N N . ILE A 1 297 ? 10.444 4.610 -19.860 1.00 91.88 297 ILE A N 1
ATOM 2254 C CA . ILE A 1 297 ? 10.995 5.619 -18.958 1.00 91.88 297 ILE A CA 1
ATOM 2255 C C . ILE A 1 297 ? 9.887 6.625 -18.648 1.00 91.88 297 ILE A C 1
ATOM 2257 O O . ILE A 1 297 ? 9.218 7.101 -19.564 1.00 91.88 297 ILE A O 1
ATOM 2261 N N . ALA A 1 298 ? 9.701 6.964 -17.376 1.00 90.25 298 ALA A N 1
ATOM 2262 C CA . ALA A 1 298 ? 8.772 7.989 -16.918 1.00 90.25 298 ALA A CA 1
ATOM 2263 C C . ALA A 1 298 ? 9.515 9.171 -16.304 1.00 90.25 298 ALA A C 1
ATOM 2265 O O . ALA A 1 298 ? 10.357 8.981 -15.428 1.00 90.25 298 ALA A O 1
ATOM 2266 N N . LEU A 1 299 ? 9.153 10.384 -16.722 1.00 85.94 299 LEU A N 1
ATOM 2267 C CA . LEU A 1 299 ? 9.567 11.631 -16.084 1.00 85.94 299 LEU A CA 1
ATOM 2268 C C . LEU A 1 299 ? 8.458 12.102 -15.146 1.00 85.94 299 LEU A C 1
ATOM 2270 O O . LEU A 1 299 ? 7.301 12.213 -15.547 1.00 85.94 299 LEU A O 1
ATOM 2274 N N . CYS A 1 300 ? 8.808 12.413 -13.906 1.00 82.50 300 CYS A N 1
ATOM 2275 C CA . CYS A 1 300 ? 7.879 12.913 -12.902 1.00 82.50 300 CYS A CA 1
ATOM 2276 C C . CYS A 1 300 ? 7.889 14.442 -12.844 1.00 82.50 300 CYS A C 1
ATOM 2278 O O . CYS A 1 300 ? 8.889 15.084 -13.166 1.00 82.50 300 CYS A O 1
ATOM 2280 N N . LYS A 1 301 ? 6.794 15.056 -12.377 1.00 78.31 301 LYS A N 1
ATOM 2281 C CA . LYS A 1 301 ? 6.690 16.518 -12.184 1.00 78.31 301 LYS A CA 1
ATOM 2282 C C . LYS A 1 301 ? 7.738 17.066 -11.204 1.00 78.31 301 LYS A C 1
ATOM 2284 O O . LYS A 1 301 ? 8.077 18.241 -11.277 1.00 78.31 301 LYS A O 1
ATOM 2289 N N . SER A 1 302 ? 8.243 16.226 -10.303 1.00 75.94 302 SER A N 1
ATOM 2290 C CA . SER A 1 302 ? 9.350 16.528 -9.386 1.00 75.94 302 SER A CA 1
ATOM 2291 C C . SER A 1 302 ? 10.723 16.597 -10.068 1.00 75.94 302 SER A C 1
ATOM 2293 O O . SER A 1 302 ? 11.667 17.109 -9.471 1.00 75.94 302 SER A O 1
ATOM 2295 N N . GLY A 1 303 ? 10.846 16.082 -11.296 1.00 74.88 303 GLY A N 1
ATOM 2296 C CA . GLY A 1 303 ? 12.111 15.887 -12.007 1.00 74.88 303 GLY A CA 1
ATOM 2297 C C . GLY A 1 303 ? 12.731 14.497 -11.826 1.00 74.88 303 GLY A C 1
ATOM 2298 O O . GLY A 1 303 ? 13.728 14.201 -12.480 1.00 74.88 303 GLY A O 1
ATOM 2299 N N . ASN A 1 304 ? 12.152 13.634 -10.986 1.00 79.56 304 ASN A N 1
ATOM 2300 C CA . ASN A 1 304 ? 12.604 12.250 -10.841 1.00 79.56 304 ASN A CA 1
ATOM 2301 C C . ASN A 1 304 ? 12.279 11.419 -12.088 1.00 79.56 304 ASN A C 1
ATOM 2303 O O . ASN A 1 304 ? 11.273 11.654 -12.763 1.00 79.56 304 ASN A O 1
ATOM 2307 N N . VAL A 1 305 ? 13.109 10.414 -12.362 1.00 83.56 305 VAL A N 1
ATOM 2308 C CA . VAL A 1 305 ? 12.950 9.520 -13.513 1.00 83.56 305 VAL A CA 1
ATOM 2309 C C . VAL A 1 305 ? 12.854 8.078 -13.036 1.00 83.56 305 VAL A C 1
ATOM 2311 O O . VAL A 1 305 ? 13.651 7.650 -12.202 1.00 83.56 305 VAL A O 1
ATOM 2314 N N . TYR A 1 306 ? 11.911 7.324 -13.594 1.00 86.12 306 TYR A N 1
ATOM 2315 C CA . TYR A 1 306 ? 11.779 5.884 -13.371 1.00 86.12 306 TYR A CA 1
ATOM 2316 C C . TYR A 1 306 ? 11.928 5.144 -14.687 1.00 86.12 306 TYR A C 1
ATOM 2318 O O . TYR A 1 306 ? 11.530 5.661 -15.728 1.00 86.12 306 TYR A O 1
ATOM 2326 N N . ALA A 1 307 ? 12.443 3.921 -14.641 1.00 90.56 307 ALA A N 1
ATOM 2327 C CA . ALA A 1 307 ? 12.403 3.009 -15.775 1.00 90.56 307 ALA A CA 1
ATOM 2328 C C . ALA A 1 307 ? 11.953 1.610 -15.371 1.00 90.56 307 ALA A C 1
ATOM 2330 O O . ALA A 1 307 ? 12.088 1.212 -14.218 1.00 90.56 307 ALA A O 1
ATOM 2331 N N . TRP A 1 308 ? 11.401 0.879 -16.333 1.00 92.88 308 TRP A N 1
ATOM 2332 C CA . TRP A 1 308 ? 11.032 -0.531 -16.213 1.00 92.88 308 TRP A CA 1
ATOM 2333 C C . TRP A 1 308 ? 10.992 -1.195 -17.594 1.00 92.88 308 TRP A C 1
ATOM 2335 O O . TRP A 1 308 ? 11.144 -0.539 -18.620 1.00 92.88 308 TRP A O 1
ATOM 2345 N N . GLY A 1 309 ? 10.775 -2.502 -17.618 1.00 92.12 309 GLY A N 1
ATOM 2346 C CA . GLY A 1 309 ? 10.889 -3.412 -18.748 1.00 92.12 309 GLY A CA 1
ATOM 2347 C C . GLY A 1 309 ? 12.183 -4.226 -18.741 1.00 92.12 309 GLY A C 1
ATOM 2348 O O . GLY A 1 309 ? 12.751 -4.531 -17.689 1.00 92.12 309 GLY A O 1
ATOM 2349 N N . ASP A 1 310 ? 12.641 -4.592 -19.937 1.00 90.31 310 ASP A N 1
ATOM 2350 C CA . ASP A 1 310 ? 13.816 -5.436 -20.146 1.00 90.31 310 ASP A CA 1
ATOM 2351 C C . ASP A 1 310 ? 15.081 -4.786 -19.571 1.00 90.31 310 ASP A C 1
ATOM 2353 O O . ASP A 1 310 ? 15.565 -3.767 -20.068 1.00 90.31 310 ASP A O 1
ATOM 2357 N N . ASN A 1 311 ? 15.629 -5.403 -18.526 1.00 88.69 311 ASN A N 1
ATOM 2358 C CA . ASN A 1 311 ? 16.854 -4.966 -17.869 1.00 88.69 311 ASN A CA 1
ATOM 2359 C C . ASN A 1 311 ? 17.969 -6.027 -17.957 1.00 88.69 311 ASN A C 1
ATOM 2361 O O . ASN A 1 311 ? 18.894 -6.013 -17.146 1.00 88.69 311 ASN A O 1
ATOM 2365 N N . THR A 1 312 ? 17.932 -6.956 -18.928 1.00 85.94 312 THR A N 1
ATOM 2366 C CA . THR A 1 312 ? 18.975 -8.002 -19.047 1.00 85.94 312 THR A CA 1
ATOM 2367 C C . THR A 1 312 ? 20.372 -7.428 -19.270 1.00 85.94 312 THR A C 1
ATOM 2369 O O . THR A 1 312 ? 21.363 -8.017 -18.843 1.00 85.94 312 THR A O 1
ATOM 2372 N N . SER A 1 313 ? 20.453 -6.266 -19.921 1.00 80.88 313 SER A N 1
ATOM 2373 C CA . SER A 1 313 ? 21.704 -5.542 -20.171 1.00 80.88 313 SER A CA 1
ATOM 2374 C C . SER A 1 313 ? 22.076 -4.571 -19.047 1.00 80.88 313 SER A C 1
ATOM 2376 O O . SER A 1 313 ? 23.026 -3.812 -19.216 1.00 80.88 313 SER A O 1
ATOM 2378 N N . LYS A 1 314 ? 21.334 -4.571 -17.926 1.00 83.31 314 LYS A N 1
ATOM 2379 C CA . LYS A 1 314 ? 21.494 -3.622 -16.812 1.00 83.31 314 LYS A CA 1
ATOM 2380 C C . LYS A 1 314 ? 21.434 -2.158 -17.257 1.00 83.31 314 LYS A C 1
ATOM 2382 O O . LYS A 1 314 ? 22.222 -1.325 -16.820 1.00 83.31 314 LYS A O 1
ATOM 2387 N N . LEU A 1 315 ? 20.519 -1.859 -18.178 1.00 74.88 315 LEU A N 1
ATOM 2388 C CA . LEU A 1 315 ? 20.397 -0.537 -18.789 1.00 74.88 315 LEU A CA 1
ATOM 2389 C C . LEU A 1 315 ? 19.966 0.531 -17.774 1.00 74.88 315 LEU A C 1
ATOM 2391 O O . LEU A 1 315 ? 20.390 1.677 -17.884 1.00 74.88 315 LEU A O 1
ATOM 2395 N N . PHE A 1 316 ? 19.131 0.159 -16.800 1.00 77.25 316 PHE A N 1
ATOM 2396 C CA . PHE A 1 316 ? 18.588 1.094 -15.807 1.00 77.25 316 PHE A CA 1
ATOM 2397 C C . PHE A 1 316 ? 19.225 0.928 -14.426 1.00 77.25 316 PHE A C 1
ATOM 2399 O O . PHE A 1 316 ? 19.305 1.887 -13.662 1.00 77.25 316 PHE A O 1
ATOM 2406 N N . SER A 1 317 ? 19.642 -0.293 -14.084 1.00 75.06 317 SER A N 1
ATOM 2407 C CA . SER A 1 317 ? 20.173 -0.651 -12.764 1.00 75.06 317 SER A CA 1
ATOM 2408 C C . SER A 1 317 ? 20.812 -2.044 -12.770 1.00 75.06 317 SER A C 1
ATOM 2410 O O . SER A 1 317 ? 20.614 -2.843 -13.687 1.00 75.06 317 SER A O 1
ATOM 2412 N N . ASP A 1 318 ? 21.488 -2.387 -11.671 1.00 77.50 318 ASP A N 1
ATOM 2413 C CA . ASP A 1 318 ? 22.034 -3.726 -11.433 1.00 77.50 318 ASP A CA 1
ATOM 2414 C C . ASP A 1 318 ? 20.986 -4.830 -11.181 1.00 77.50 318 ASP A C 1
ATOM 2416 O O . ASP A 1 318 ? 21.347 -6.010 -11.181 1.00 77.50 318 ASP A O 1
ATOM 2420 N N . SER A 1 319 ? 19.713 -4.487 -10.946 1.00 73.50 319 SER A N 1
ATOM 2421 C CA . SER A 1 319 ? 18.643 -5.448 -10.631 1.00 73.50 319 SER A CA 1
ATOM 2422 C C . SER A 1 319 ? 17.232 -4.916 -10.919 1.00 73.50 319 SER A C 1
ATOM 2424 O O . SER A 1 319 ? 16.997 -3.712 -10.942 1.00 73.50 319 SER A O 1
ATOM 2426 N N . GLY A 1 320 ? 16.256 -5.812 -11.093 1.00 72.00 320 GLY A N 1
ATOM 2427 C CA . GLY A 1 320 ? 14.852 -5.448 -11.330 1.00 72.00 320 GLY A CA 1
ATOM 2428 C C . GLY A 1 320 ? 14.478 -5.420 -12.813 1.00 72.00 320 GLY A C 1
ATOM 2429 O O . GLY A 1 320 ? 15.115 -6.091 -13.622 1.00 72.00 320 GLY A O 1
ATOM 2430 N N . GLY A 1 321 ? 13.418 -4.681 -13.151 1.00 77.69 321 GLY A N 1
ATOM 2431 C CA . GLY A 1 321 ? 12.918 -4.523 -14.523 1.00 77.69 321 GLY A CA 1
ATOM 2432 C C . GLY A 1 321 ? 11.402 -4.668 -14.638 1.00 77.69 321 GLY A C 1
ATOM 2433 O O . GLY A 1 321 ? 10.769 -3.920 -15.353 1.00 77.69 321 GLY A O 1
ATOM 2434 N N . ILE A 1 322 ? 10.760 -5.545 -13.870 1.00 84.50 322 ILE A N 1
ATOM 2435 C CA . ILE A 1 322 ? 9.304 -5.777 -14.002 1.00 84.50 322 ILE A CA 1
ATOM 2436 C C . ILE A 1 322 ? 8.423 -4.761 -13.249 1.00 84.50 322 ILE A C 1
ATOM 2438 O O . ILE A 1 322 ? 7.204 -4.774 -13.399 1.00 84.50 322 ILE A O 1
ATOM 2442 N N . ILE A 1 323 ? 9.037 -3.878 -12.456 1.00 83.69 323 ILE A N 1
ATOM 2443 C CA . ILE A 1 323 ? 8.411 -2.728 -11.784 1.00 83.69 323 ILE A CA 1
ATOM 2444 C C . ILE A 1 323 ? 9.234 -1.460 -12.056 1.00 83.69 323 ILE A C 1
ATOM 2446 O O . ILE A 1 323 ? 10.444 -1.583 -12.286 1.00 83.69 323 ILE A O 1
ATOM 2450 N N . PRO A 1 324 ? 8.623 -0.260 -11.996 1.00 87.56 324 PRO A N 1
ATOM 2451 C CA . PRO A 1 324 ? 9.336 1.011 -12.034 1.00 87.56 324 PRO A CA 1
ATOM 2452 C C . PRO A 1 324 ? 10.411 1.075 -10.961 1.00 87.56 324 PRO A C 1
ATOM 2454 O O . PRO A 1 324 ? 10.146 0.899 -9.774 1.00 87.56 324 PRO A O 1
ATOM 2457 N N . ILE A 1 325 ? 11.629 1.369 -11.387 1.00 83.75 325 ILE A N 1
ATOM 2458 C CA . ILE A 1 325 ? 12.760 1.628 -10.506 1.00 83.75 325 ILE A CA 1
ATOM 2459 C C . ILE A 1 325 ? 13.258 3.055 -10.730 1.00 83.75 325 ILE A C 1
ATOM 2461 O O . ILE A 1 325 ? 13.324 3.498 -11.880 1.00 83.75 325 ILE A O 1
ATOM 2465 N N . PRO A 1 326 ? 13.597 3.796 -9.662 1.00 83.12 326 PRO A N 1
ATOM 2466 C CA . PRO A 1 326 ? 14.142 5.136 -9.805 1.00 83.12 326 PRO A CA 1
ATOM 2467 C C . PRO A 1 326 ? 15.528 5.062 -10.451 1.00 83.12 326 PRO A C 1
ATOM 2469 O O . PRO A 1 326 ? 16.390 4.304 -10.001 1.00 83.12 326 PRO A O 1
ATOM 2472 N N . ILE A 1 327 ? 15.753 5.874 -11.480 1.00 81.19 327 ILE A N 1
ATOM 2473 C CA . ILE A 1 327 ? 17.070 6.036 -12.094 1.00 81.19 327 ILE A CA 1
ATOM 2474 C C . ILE A 1 327 ? 17.829 7.104 -11.312 1.00 81.19 327 ILE A C 1
ATOM 2476 O O . ILE A 1 327 ? 17.371 8.239 -11.179 1.00 81.19 327 ILE A O 1
ATOM 2480 N N . GLN A 1 328 ? 18.999 6.734 -10.799 1.00 71.56 328 GLN A N 1
ATOM 2481 C CA . GLN A 1 328 ? 19.929 7.668 -10.173 1.00 71.56 328 GLN A CA 1
ATOM 2482 C C . GLN A 1 328 ? 20.913 8.160 -11.233 1.00 71.56 328 GLN A C 1
ATOM 2484 O O . GLN A 1 328 ? 21.510 7.355 -11.943 1.00 71.56 328 GLN A O 1
ATOM 2489 N N . PHE A 1 329 ? 21.077 9.474 -11.337 1.00 64.00 329 PHE A N 1
ATOM 2490 C CA . PHE A 1 329 ? 22.079 10.089 -12.203 1.00 64.00 329 PHE A CA 1
ATOM 2491 C C . PHE A 1 329 ? 23.212 10.616 -11.324 1.00 64.00 329 PHE A C 1
ATOM 2493 O O . PHE A 1 329 ? 22.949 11.318 -10.348 1.00 64.00 329 PHE A O 1
ATOM 2500 N N . ASP A 1 330 ? 24.458 10.282 -11.670 1.00 59.47 330 ASP A N 1
ATOM 2501 C CA . ASP A 1 330 ? 25.650 10.659 -10.891 1.00 59.47 330 ASP A CA 1
ATOM 2502 C C . ASP A 1 330 ? 25.891 12.183 -10.857 1.00 59.47 330 ASP A C 1
ATOM 2504 O O . ASP A 1 330 ? 26.553 12.696 -9.956 1.00 59.47 330 ASP A O 1
ATOM 2508 N N . GLU A 1 331 ? 25.284 12.929 -11.785 1.00 56.03 331 GLU A N 1
ATOM 2509 C CA . GLU A 1 331 ? 25.175 14.385 -11.743 1.00 56.03 331 GLU A CA 1
ATOM 2510 C C . GLU A 1 331 ? 23.711 14.805 -11.908 1.00 56.03 331 GLU A C 1
ATOM 2512 O O . GLU A 1 331 ? 22.949 14.214 -12.676 1.00 56.03 331 GLU A O 1
ATOM 2517 N N . GLY A 1 332 ? 23.297 15.830 -11.157 1.00 49.41 332 GLY A N 1
ATOM 2518 C CA . GLY A 1 332 ? 21.905 16.258 -11.100 1.00 49.41 332 GLY A CA 1
ATOM 2519 C C . GLY A 1 332 ? 21.369 16.633 -12.480 1.00 49.41 332 GLY A C 1
ATOM 2520 O O . GLY A 1 332 ? 21.728 17.675 -13.026 1.00 49.41 332 GLY A O 1
ATOM 2521 N N . ILE A 1 333 ? 20.428 15.838 -12.994 1.00 51.09 333 ILE A N 1
ATOM 2522 C CA . ILE A 1 333 ? 19.648 16.103 -14.215 1.00 51.09 333 ILE A CA 1
ATOM 2523 C C . ILE A 1 333 ? 19.092 17.537 -14.287 1.00 51.09 333 ILE A C 1
ATOM 2525 O O . ILE A 1 333 ? 18.870 18.069 -15.375 1.00 51.09 333 ILE A O 1
ATOM 2529 N N . GLY A 1 334 ? 18.927 18.209 -13.142 1.00 47.59 334 GLY A N 1
ATOM 2530 C CA . GLY A 1 334 ? 18.586 19.630 -13.068 1.00 47.59 334 GLY A CA 1
ATOM 2531 C C . GLY A 1 334 ? 19.545 20.575 -13.814 1.00 47.59 334 GLY A C 1
ATOM 2532 O O . GLY A 1 334 ? 19.143 21.699 -14.105 1.00 47.59 334 GLY A O 1
ATOM 2533 N N . ALA A 1 335 ? 20.770 20.149 -14.150 1.00 46.12 335 ALA A N 1
ATOM 2534 C CA . ALA A 1 335 ? 21.689 20.890 -15.021 1.00 46.12 335 ALA A CA 1
ATOM 2535 C C . ALA A 1 335 ? 21.379 20.716 -16.522 1.00 46.12 335 ALA A C 1
ATOM 2537 O O . ALA A 1 335 ? 21.657 21.620 -17.304 1.00 46.12 335 ALA A O 1
ATOM 2538 N N . ILE A 1 336 ? 20.773 19.591 -16.916 1.00 46.62 336 ILE A N 1
ATOM 2539 C CA . ILE A 1 336 ? 20.441 19.262 -18.311 1.00 46.62 336 ILE A CA 1
ATOM 2540 C C . ILE A 1 336 ? 19.071 19.845 -18.694 1.00 46.62 336 ILE A C 1
ATOM 2542 O O . ILE A 1 336 ? 18.910 20.361 -19.792 1.00 46.62 336 ILE A O 1
ATOM 2546 N N . ILE A 1 337 ? 18.101 19.843 -17.771 1.00 47.28 337 ILE A N 1
ATOM 2547 C CA . ILE A 1 337 ? 16.730 20.334 -18.029 1.00 47.28 337 ILE A CA 1
ATOM 2548 C C . ILE A 1 337 ? 16.636 21.876 -18.024 1.00 47.28 337 ILE A C 1
ATOM 2550 O O . ILE A 1 337 ? 15.725 22.440 -18.618 1.00 47.28 337 ILE A O 1
ATOM 2554 N N . LYS A 1 338 ? 17.574 22.594 -17.389 1.00 42.00 338 LYS A N 1
ATOM 2555 C CA . LYS A 1 338 ? 17.574 24.076 -17.332 1.00 42.00 338 LYS A CA 1
ATOM 2556 C C . LYS A 1 338 ? 18.183 24.770 -18.560 1.00 42.00 338 LYS A C 1
ATOM 2558 O O . LYS A 1 338 ? 18.321 25.991 -18.538 1.00 42.00 338 LYS A O 1
ATOM 2563 N N . ALA A 1 339 ? 18.600 24.015 -19.574 1.00 37.50 339 ALA A N 1
ATOM 2564 C CA . ALA A 1 339 ? 19.289 24.548 -20.749 1.00 37.50 339 ALA A CA 1
ATOM 2565 C C . ALA A 1 339 ? 18.365 24.863 -21.947 1.00 37.50 339 ALA A C 1
ATOM 2567 O O . ALA A 1 339 ? 18.884 25.234 -22.999 1.00 37.50 339 ALA A O 1
ATOM 2568 N N . GLU A 1 340 ? 17.039 24.752 -21.795 1.00 37.06 340 GLU A N 1
ATOM 2569 C CA . GLU A 1 340 ? 16.042 25.219 -22.781 1.00 37.06 340 GLU A CA 1
ATOM 2570 C C . GLU A 1 340 ? 15.416 26.566 -22.398 1.00 37.06 340 GLU A C 1
ATOM 2572 O O . GLU A 1 340 ? 15.042 26.745 -21.213 1.00 37.06 340 GLU A O 1
#